Protein AF-A0A7X4F3U4-F1 (afdb_monomer_lite)

Secondary structure (DSSP, 8-state):
-------------S--S---EEGGGSS--PPPPTT-----HHHHHHHHHHHHTT--TT-HHHHHHHHHH--HHHHHHHHHHHHTT----EE--BTTTB-GGGHHHHHHHHHHHHHHHH-S-TT-BTTB-HHHHHHHHHTTTHHHHHHHT-TTTSSS--TTS---EEE--GGGTTTS-SEEEETTEEEEEEE--TTSSSS-SSPPEEEE-GGGSGGGHHHH--EEE-HHHHHTTHHHHTT--SPEEE---SSSS-SGGGSTT------EEE-TTT--EEETTEE---PPPSS-SSSTTT---

Structure (mmCIF, N/CA/C/O backbone):
data_AF-A0A7X4F3U4-F1
#
_entry.id   AF-A0A7X4F3U4-F1
#
loop_
_atom_site.group_PDB
_atom_site.id
_atom_site.type_symbol
_atom_site.label_atom_id
_atom_site.label_alt_id
_atom_site.label_comp_id
_atom_site.label_asym_id
_atom_site.label_entity_id
_atom_site.label_seq_id
_atom_site.pdbx_PDB_ins_code
_atom_site.Cartn_x
_atom_site.Cartn_y
_atom_site.Cartn_z
_atom_site.occupancy
_atom_site.B_iso_or_equiv
_atom_site.auth_seq_id
_atom_site.auth_comp_id
_atom_site.auth_asym_id
_atom_site.auth_atom_id
_atom_site.pdbx_PDB_model_num
ATOM 1 N N . VAL A 1 1 ? -49.815 27.827 -3.618 1.00 37.66 1 VAL A N 1
ATOM 2 C CA . VAL A 1 1 ? -49.219 27.196 -4.814 1.00 37.66 1 VAL A CA 1
ATOM 3 C C . VAL A 1 1 ? -47.963 26.522 -4.326 1.00 37.66 1 VAL A C 1
ATOM 5 O O . VAL A 1 1 ? -46.923 27.160 -4.221 1.00 37.66 1 VAL A O 1
ATOM 8 N N . ASP A 1 2 ? -48.144 25.291 -3.866 1.00 22.19 2 ASP A N 1
ATOM 9 C CA . ASP A 1 2 ? -47.083 24.418 -3.391 1.00 22.19 2 ASP A CA 1
ATOM 10 C C . ASP A 1 2 ? -46.144 24.086 -4.550 1.00 22.19 2 ASP A C 1
ATOM 12 O O . ASP A 1 2 ? -46.591 23.698 -5.629 1.00 22.19 2 ASP A O 1
ATOM 16 N N . LEU A 1 3 ? -44.845 24.246 -4.326 1.00 24.72 3 LEU A N 1
ATOM 17 C CA . LEU A 1 3 ? -43.807 23.678 -5.174 1.00 24.72 3 LEU A CA 1
ATOM 18 C C . LEU A 1 3 ? -42.960 22.774 -4.285 1.00 24.72 3 LEU A C 1
ATOM 20 O O . LEU A 1 3 ? -41.969 23.193 -3.690 1.00 24.72 3 LEU A O 1
ATOM 24 N N . GLU A 1 4 ? -43.408 21.523 -4.180 1.00 22.02 4 GLU A N 1
ATOM 25 C CA . GLU A 1 4 ? -42.579 20.398 -3.767 1.00 22.02 4 GLU A CA 1
ATOM 26 C C . GLU A 1 4 ? -41.361 20.322 -4.697 1.00 22.02 4 GLU A C 1
ATOM 28 O O . GLU A 1 4 ? -41.486 20.053 -5.894 1.00 22.02 4 GLU A O 1
ATOM 33 N N . MET A 1 5 ? -40.164 20.555 -4.155 1.00 23.47 5 MET A N 1
ATOM 34 C CA . MET A 1 5 ? -38.931 20.180 -4.839 1.00 23.47 5 MET A CA 1
ATOM 35 C C . MET A 1 5 ? -38.658 18.691 -4.588 1.00 23.47 5 MET A C 1
ATOM 37 O O . MET A 1 5 ? -38.639 18.255 -3.434 1.00 23.47 5 MET A O 1
ATOM 41 N N . PRO A 1 6 ? -38.456 17.886 -5.644 1.00 23.69 6 PRO A N 1
ATOM 42 C CA . PRO A 1 6 ? -38.341 16.444 -5.523 1.00 23.69 6 PRO A CA 1
ATOM 43 C C . PRO A 1 6 ? -37.067 16.067 -4.768 1.00 23.69 6 PRO A C 1
ATOM 45 O O . PRO A 1 6 ? -35.951 16.405 -5.164 1.00 23.69 6 PRO A O 1
ATOM 48 N N . VAL A 1 7 ? -37.247 15.305 -3.690 1.00 24.72 7 VAL A N 1
ATOM 49 C CA . VAL A 1 7 ? -36.176 14.593 -2.995 1.00 24.72 7 VAL A CA 1
ATOM 50 C C . VAL A 1 7 ? -35.536 13.630 -3.994 1.00 24.72 7 VAL A C 1
ATOM 52 O O . VAL A 1 7 ? -36.070 12.555 -4.278 1.00 24.72 7 VAL A O 1
ATOM 55 N N . CYS A 1 8 ? -34.379 14.009 -4.533 1.00 21.92 8 CYS A N 1
ATOM 56 C CA . CYS A 1 8 ? -33.505 13.109 -5.270 1.00 21.92 8 CYS A CA 1
ATOM 57 C C . CYS A 1 8 ? -33.037 11.991 -4.328 1.00 21.92 8 CYS A C 1
ATOM 59 O O . CYS A 1 8 ? -31.990 12.074 -3.690 1.00 21.92 8 CYS A O 1
ATOM 61 N N . ARG A 1 9 ? -33.811 10.902 -4.255 1.00 24.16 9 ARG A N 1
ATOM 62 C CA . ARG A 1 9 ? -33.328 9.593 -3.806 1.00 24.16 9 ARG A CA 1
ATOM 63 C C . ARG A 1 9 ? -32.317 9.093 -4.835 1.00 24.16 9 ARG A C 1
ATOM 65 O O . ARG A 1 9 ? -32.647 8.289 -5.706 1.00 24.16 9 ARG A O 1
ATOM 72 N N . ALA A 1 10 ? -31.080 9.568 -4.739 1.00 22.98 10 ALA A N 1
ATOM 73 C CA . ALA A 1 10 ? -29.964 8.958 -5.435 1.00 22.98 10 ALA A CA 1
ATOM 74 C C . ALA A 1 10 ? -29.770 7.550 -4.853 1.00 22.98 10 ALA A C 1
ATOM 76 O O . ALA A 1 10 ? -29.163 7.356 -3.803 1.00 22.98 10 ALA A O 1
ATOM 77 N N . ARG A 1 11 ? -30.321 6.538 -5.531 1.00 21.66 11 ARG A N 1
ATOM 78 C CA . ARG A 1 11 ? -29.824 5.168 -5.405 1.00 21.66 11 ARG A CA 1
ATOM 79 C C . ARG A 1 11 ? -28.383 5.194 -5.905 1.00 21.66 11 ARG A C 1
ATOM 81 O O . ARG A 1 11 ? -28.157 5.112 -7.108 1.00 21.66 11 ARG A O 1
ATOM 88 N N . VAL A 1 12 ? -27.429 5.312 -4.985 1.00 26.73 12 VAL A N 1
ATOM 89 C CA . VAL A 1 12 ? -26.002 5.095 -5.244 1.00 26.73 12 VAL A CA 1
ATOM 90 C C . VAL A 1 12 ? -25.832 3.618 -5.598 1.00 26.73 12 VAL A C 1
ATOM 92 O O . VAL A 1 12 ? -25.613 2.756 -4.755 1.00 26.73 12 VAL A O 1
ATOM 95 N N . ARG A 1 13 ? -26.049 3.289 -6.869 1.00 26.83 13 ARG A N 1
ATOM 96 C CA . ARG A 1 13 ? -25.645 2.021 -7.463 1.00 26.83 13 ARG A CA 1
ATOM 97 C C . ARG A 1 13 ? -24.541 2.358 -8.445 1.00 26.83 13 ARG A C 1
ATOM 99 O O . ARG A 1 13 ? -24.787 3.083 -9.399 1.00 26.83 13 ARG A O 1
ATOM 106 N N . THR A 1 14 ? -23.377 1.761 -8.204 1.00 29.31 14 THR A N 1
ATOM 107 C CA . THR A 1 14 ? -22.142 1.754 -9.007 1.00 29.31 14 THR A CA 1
ATOM 108 C C . THR A 1 14 ? -21.145 2.894 -8.749 1.00 29.31 14 THR A C 1
ATOM 110 O O . THR A 1 14 ? -21.464 4.056 -8.945 1.00 29.31 14 THR A O 1
ATOM 113 N N . LEU A 1 15 ? -19.913 2.486 -8.378 1.00 26.44 15 LEU A N 1
ATOM 114 C CA . LEU A 1 15 ? -18.643 3.245 -8.287 1.00 26.44 15 LEU A CA 1
ATOM 115 C C . LEU A 1 15 ? -18.158 3.743 -6.903 1.00 26.44 15 LEU A C 1
ATOM 117 O O . LEU A 1 15 ? -17.486 4.762 -6.825 1.00 26.44 15 LEU A O 1
ATOM 121 N N . GLN A 1 16 ? -18.354 2.974 -5.828 1.00 27.59 16 GLN A N 1
ATOM 122 C CA . GLN A 1 16 ? -17.547 3.087 -4.594 1.00 27.59 16 GLN A CA 1
ATOM 123 C C . GLN A 1 16 ? -17.000 1.702 -4.229 1.00 27.59 16 GLN A C 1
ATOM 125 O O . GLN A 1 16 ? -17.595 0.976 -3.440 1.00 27.59 16 GLN A O 1
ATOM 130 N N . TRP A 1 17 ? -15.923 1.264 -4.882 1.00 39.44 17 TRP A N 1
ATOM 131 C CA . TRP A 1 17 ? -15.361 -0.079 -4.637 1.00 39.44 17 TRP A CA 1
ATOM 132 C C . TRP A 1 17 ? -13.909 -0.060 -4.164 1.00 39.44 17 TRP A C 1
ATOM 134 O O . TRP A 1 17 ? -13.431 -1.059 -3.632 1.00 39.44 17 TRP A O 1
ATOM 144 N N . VAL A 1 18 ? -13.231 1.075 -4.324 1.00 32.38 18 VAL A N 1
ATOM 145 C CA . VAL A 1 18 ? -11.853 1.296 -3.893 1.00 32.38 18 VAL A CA 1
ATOM 146 C C . VAL A 1 18 ? -11.849 2.608 -3.126 1.00 32.38 18 VAL A C 1
ATOM 148 O O . VAL A 1 18 ? -11.717 3.677 -3.716 1.00 32.38 18 VAL A O 1
ATOM 151 N N . GLU A 1 19 ? -12.081 2.540 -1.819 1.00 37.06 19 GLU A N 1
ATOM 152 C CA . GLU A 1 19 ? -11.747 3.672 -0.962 1.00 37.06 19 GLU A CA 1
ATOM 153 C C . GLU A 1 19 ? -10.240 3.634 -0.730 1.00 37.06 19 GLU A C 1
ATOM 155 O O . GLU A 1 19 ? -9.690 2.691 -0.154 1.00 37.06 19 GLU A O 1
ATOM 160 N N . TRP A 1 20 ? -9.569 4.637 -1.291 1.00 40.72 20 TRP A N 1
ATOM 161 C CA . TRP A 1 20 ? -8.162 4.908 -1.061 1.00 40.72 20 TRP A CA 1
ATOM 162 C C . TRP A 1 20 ? -8.032 5.534 0.314 1.00 40.72 20 TRP A C 1
ATOM 164 O O . TRP A 1 20 ? -8.138 6.748 0.469 1.00 40.72 20 TRP A O 1
ATOM 174 N N . VAL A 1 21 ? -7.834 4.694 1.320 1.00 48.84 21 VAL A N 1
ATOM 175 C CA . VAL A 1 21 ? -7.540 5.195 2.654 1.00 48.84 21 VAL A CA 1
ATOM 176 C C . VAL A 1 21 ? -6.072 5.564 2.732 1.00 48.84 21 VAL A C 1
ATOM 178 O O . VAL A 1 21 ? -5.177 4.729 2.552 1.00 48.84 21 VAL A O 1
ATOM 181 N N . VAL A 1 22 ? -5.839 6.842 3.008 1.00 49.56 22 VAL A N 1
ATOM 182 C CA . VAL A 1 22 ? -4.519 7.379 3.295 1.00 49.56 22 VAL A CA 1
ATOM 183 C C . VAL A 1 22 ? -4.112 6.897 4.678 1.00 49.56 22 VAL A C 1
ATOM 185 O O . VAL A 1 22 ? -4.648 7.341 5.692 1.00 49.56 22 VAL A O 1
ATOM 188 N N . ALA A 1 23 ? -3.104 6.027 4.738 1.00 42.50 23 ALA A N 1
ATOM 189 C CA . ALA A 1 23 ? -2.611 5.456 5.993 1.00 42.50 23 ALA A CA 1
ATOM 190 C C . ALA A 1 23 ? -2.234 6.533 7.041 1.00 42.50 23 ALA A C 1
ATOM 192 O O . ALA A 1 23 ? -2.163 6.275 8.246 1.00 42.50 23 ALA A O 1
ATOM 193 N N . ALA A 1 24 ? -1.937 7.756 6.583 1.00 38.09 24 ALA A N 1
ATOM 194 C CA . ALA A 1 24 ? -1.531 8.883 7.412 1.00 38.09 24 ALA A CA 1
ATOM 195 C C . ALA A 1 24 ? -2.561 9.272 8.488 1.00 38.09 24 ALA A C 1
ATOM 197 O O . ALA A 1 24 ? -2.159 9.860 9.494 1.00 38.09 24 ALA A O 1
ATOM 198 N N . MET A 1 25 ? -3.844 8.947 8.301 1.00 45.28 25 MET A N 1
ATOM 199 C CA . MET A 1 25 ? -4.936 9.524 9.093 1.00 45.28 25 MET A CA 1
ATOM 200 C C . MET A 1 25 ? -5.307 8.736 10.358 1.00 45.28 25 MET A C 1
ATOM 202 O O . MET A 1 25 ? -5.835 9.324 11.301 1.00 45.28 25 MET A O 1
ATOM 206 N N . THR A 1 26 ? -4.987 7.443 10.431 1.00 43.78 26 THR A N 1
ATOM 207 C CA . THR A 1 26 ? -5.613 6.530 11.406 1.00 43.78 26 THR A CA 1
ATOM 208 C C . THR A 1 26 ? -4.862 6.343 12.726 1.00 43.78 26 THR A C 1
ATOM 210 O O . THR A 1 26 ? -5.411 5.856 13.711 1.00 43.78 26 THR A O 1
ATOM 213 N N . CYS A 1 27 ? -3.596 6.751 12.802 1.00 40.50 27 CYS A N 1
ATOM 214 C CA . CYS A 1 27 ? -2.727 6.366 13.913 1.00 40.50 27 CYS A CA 1
ATOM 215 C C . CYS A 1 27 ? -2.019 7.593 14.509 1.00 40.50 27 CYS A C 1
ATOM 217 O O . CYS A 1 27 ? -0.947 7.917 14.004 1.00 40.50 27 CYS A O 1
ATOM 219 N N . TRP A 1 28 ? -2.605 8.291 15.510 1.00 38.66 28 TRP A N 1
ATOM 220 C CA . TRP A 1 28 ? -1.916 8.945 16.664 1.00 38.66 28 TRP A CA 1
ATOM 221 C C . TRP A 1 28 ? -2.687 10.118 17.340 1.00 38.66 28 TRP A C 1
ATOM 223 O O . TRP A 1 28 ? -3.263 10.953 16.651 1.00 38.66 28 TRP A O 1
ATOM 233 N N . ALA A 1 29 ? -2.584 10.156 18.681 1.00 40.25 29 ALA A N 1
ATOM 234 C CA . ALA A 1 29 ? -2.741 11.210 19.710 1.00 40.25 29 ALA A CA 1
ATOM 235 C C . ALA A 1 29 ? -4.078 11.975 19.949 1.00 40.25 29 ALA A C 1
ATOM 237 O O . ALA A 1 29 ? -4.687 12.489 19.008 1.00 40.25 29 ALA A O 1
ATOM 238 N N . PRO A 1 30 ? -4.485 12.135 21.235 1.00 34.44 30 PRO A N 1
ATOM 239 C CA . PRO A 1 30 ? -5.601 12.988 21.658 1.00 34.44 30 PRO A CA 1
ATOM 240 C C . PRO A 1 30 ? -5.273 14.485 21.510 1.00 34.44 30 PRO A C 1
ATOM 242 O O . PRO A 1 30 ? -4.107 14.880 21.478 1.00 34.44 30 PRO A O 1
ATOM 245 N N . GLU A 1 31 ? -6.306 15.329 21.440 1.00 33.91 31 GLU A N 1
ATOM 246 C CA . GLU A 1 31 ? -6.127 16.772 21.642 1.00 33.91 31 GLU A CA 1
ATOM 247 C C . GLU A 1 31 ? -5.632 17.052 23.068 1.00 33.91 31 GLU A C 1
ATOM 249 O O . GLU A 1 31 ? -6.056 16.364 24.004 1.00 33.91 31 GLU A O 1
ATOM 254 N N . PRO A 1 32 ? -4.759 18.056 23.268 1.00 29.47 32 PRO A N 1
ATOM 255 C CA . PRO A 1 32 ? -4.543 18.578 24.608 1.00 29.47 32 PRO A CA 1
ATOM 256 C C . PRO A 1 32 ? -5.882 19.094 25.173 1.00 29.47 32 PRO A C 1
ATOM 258 O O . PRO A 1 32 ? -6.749 19.516 24.403 1.00 29.47 32 PRO A O 1
ATOM 261 N N . PRO A 1 33 ? -6.077 19.075 26.503 1.00 27.03 33 PRO A N 1
ATOM 262 C CA . PRO A 1 33 ? -7.252 19.683 27.117 1.00 27.03 33 PRO A CA 1
ATOM 263 C C . PRO A 1 33 ? -7.416 21.133 26.639 1.00 27.03 33 PRO A C 1
ATOM 265 O O . PRO A 1 33 ? -6.428 21.840 26.412 1.00 27.03 33 PRO A O 1
ATOM 268 N N . ALA A 1 34 ? -8.672 21.555 26.466 1.00 27.92 34 ALA A N 1
ATOM 269 C CA . ALA A 1 34 ? -9.027 22.884 25.980 1.00 27.92 34 ALA A CA 1
ATOM 270 C C . ALA A 1 34 ? -8.242 23.970 26.740 1.00 27.92 34 ALA A C 1
ATOM 272 O O . ALA A 1 34 ? -8.372 24.096 27.956 1.00 27.92 34 ALA A O 1
ATOM 273 N N . GLY A 1 35 ? -7.403 24.725 26.022 1.00 29.80 35 GLY A N 1
ATOM 274 C CA . GLY A 1 35 ? -6.581 25.804 26.590 1.00 29.80 35 GLY A CA 1
ATOM 275 C C . GLY A 1 35 ? -5.065 25.674 26.397 1.00 29.80 35 GLY A C 1
ATOM 276 O O . GLY A 1 35 ? -4.337 26.613 26.714 1.00 29.80 35 GLY A O 1
ATOM 277 N N . HIS A 1 36 ? -4.563 24.573 25.832 1.00 28.44 36 HIS A N 1
ATOM 278 C CA . HIS A 1 36 ? -3.156 24.461 25.437 1.00 28.44 36 HIS A CA 1
ATOM 279 C C . HIS A 1 36 ? -3.011 24.271 23.927 1.00 28.44 36 HIS A C 1
ATOM 281 O O . HIS A 1 36 ? -3.521 23.309 23.363 1.00 28.44 36 HIS A O 1
ATOM 287 N N . HIS A 1 37 ? -2.274 25.172 23.270 1.00 33.53 37 HIS A N 1
ATOM 288 C CA . HIS A 1 37 ? -1.816 25.028 21.884 1.00 33.53 37 HIS A CA 1
ATOM 289 C C . HIS A 1 37 ? -0.740 23.931 21.786 1.00 33.53 37 HIS A C 1
ATOM 291 O O . HIS A 1 37 ? 0.429 24.192 21.516 1.00 33.53 37 HIS A O 1
ATOM 297 N N . GLY A 1 38 ? -1.124 22.692 22.086 1.00 30.45 38 GLY A N 1
ATOM 298 C CA . GLY A 1 38 ? -0.338 21.495 21.821 1.00 30.45 38 GLY A CA 1
ATOM 299 C C . GLY A 1 38 ? -0.731 20.899 20.469 1.00 30.45 38 GLY A C 1
ATOM 300 O O . GLY A 1 38 ? -1.909 20.858 20.114 1.00 30.45 38 GLY A O 1
ATOM 301 N N . TRP A 1 39 ? 0.260 20.436 19.713 1.00 33.03 39 TRP A N 1
ATOM 302 C CA . TRP A 1 39 ? 0.112 19.858 18.375 1.00 33.03 39 TRP A CA 1
ATOM 303 C C . TRP A 1 39 ? -0.618 18.501 18.406 1.00 33.03 39 TRP A C 1
ATOM 305 O O . TRP A 1 39 ? 0.005 17.444 18.363 1.00 33.03 39 TRP A O 1
ATOM 315 N N . GLY A 1 40 ? -1.949 18.520 18.500 1.00 41.19 40 GLY A N 1
ATOM 316 C CA . GLY A 1 40 ? -2.809 17.355 18.260 1.00 41.19 40 GLY A CA 1
ATOM 317 C C . GLY A 1 40 ? -3.118 17.175 16.768 1.00 41.19 40 GLY A C 1
ATOM 318 O O . GLY A 1 40 ? -3.033 18.124 15.985 1.00 41.19 40 GLY A O 1
ATOM 319 N N . GLN A 1 41 ? -3.527 15.975 16.339 1.00 41.75 41 GLN A N 1
ATOM 320 C CA . GLN A 1 41 ? -3.813 15.737 14.917 1.00 41.75 41 GLN A CA 1
ATOM 321 C C . GLN A 1 41 ? -4.958 16.585 14.339 1.00 41.75 41 GLN A C 1
ATOM 323 O O . GLN A 1 41 ? -4.979 16.805 13.133 1.00 41.75 41 GLN A O 1
ATOM 328 N N . GLY A 1 42 ? -5.902 17.066 15.156 1.00 48.09 42 GLY A N 1
ATOM 329 C CA . GLY A 1 42 ? -6.934 18.008 14.698 1.00 48.09 42 GLY A CA 1
ATOM 330 C C . GLY A 1 42 ? -6.322 19.251 14.047 1.00 48.09 42 GLY A C 1
ATOM 331 O O . GLY A 1 42 ? -6.723 19.626 12.950 1.00 48.09 42 GLY A O 1
ATOM 332 N N . VAL A 1 43 ? -5.263 19.785 14.661 1.00 48.84 43 VAL A N 1
ATOM 333 C CA . VAL A 1 43 ? -4.524 20.962 14.186 1.00 48.84 43 VAL A CA 1
ATOM 334 C C . VAL A 1 43 ? -3.686 20.631 12.949 1.00 48.84 43 VAL A C 1
ATOM 336 O O . VAL A 1 43 ? -3.761 21.339 11.950 1.00 48.84 43 VAL A O 1
ATOM 339 N N . VAL A 1 44 ? -2.949 19.510 12.960 1.00 54.75 44 VAL A N 1
ATOM 340 C CA . VAL A 1 44 ? -2.129 19.095 11.801 1.00 54.75 44 VAL A CA 1
ATOM 341 C C . VAL A 1 44 ? -2.997 18.838 10.566 1.00 54.75 44 VAL A C 1
ATOM 343 O O . VAL A 1 44 ? -2.603 19.177 9.454 1.00 54.75 44 VAL A O 1
ATOM 346 N N . ARG A 1 45 ? -4.183 18.244 10.744 1.00 60.97 45 ARG A N 1
ATOM 347 C CA . ARG A 1 45 ? -5.084 17.916 9.633 1.00 60.97 45 ARG A CA 1
ATOM 348 C C . ARG A 1 45 ? -5.763 19.147 9.049 1.00 60.97 45 ARG A C 1
ATOM 350 O O . ARG A 1 45 ? -5.905 19.189 7.831 1.00 60.97 45 ARG A O 1
ATOM 357 N N . LEU A 1 46 ? -6.159 20.111 9.883 1.00 71.31 46 LEU A N 1
ATOM 358 C CA . LEU A 1 46 ? -6.778 21.353 9.418 1.00 71.31 46 LEU A CA 1
ATOM 359 C C . LEU A 1 46 ? -5.803 22.091 8.497 1.00 71.31 46 LEU A C 1
ATOM 361 O O . LEU A 1 46 ? -6.092 22.312 7.327 1.00 71.31 46 LEU A O 1
ATOM 365 N N . ASP A 1 47 ? -4.590 22.319 8.985 1.00 77.19 47 ASP A N 1
ATOM 366 C CA . ASP A 1 47 ? -3.552 23.035 8.250 1.00 77.19 47 ASP A CA 1
ATOM 367 C C . ASP A 1 47 ? -3.133 22.301 6.968 1.00 77.19 47 ASP A C 1
ATOM 369 O O . ASP A 1 47 ? -2.992 22.912 5.909 1.00 77.19 47 ASP A O 1
ATOM 373 N N . MET A 1 48 ? -2.983 20.975 7.040 1.00 79.81 48 MET A N 1
ATOM 374 C CA . MET A 1 48 ? -2.637 20.143 5.886 1.00 79.81 48 MET A CA 1
ATOM 375 C C . MET A 1 48 ? -3.714 20.182 4.794 1.00 79.81 48 MET A C 1
ATOM 377 O O . MET A 1 48 ? -3.376 20.267 3.614 1.00 79.81 48 MET A O 1
ATOM 381 N N . LEU A 1 49 ? -4.996 20.119 5.169 1.00 81.56 49 LEU A N 1
ATOM 382 C CA . LEU A 1 49 ? -6.108 20.173 4.220 1.00 81.56 49 LEU A CA 1
ATOM 383 C C . LEU A 1 49 ? -6.181 21.550 3.559 1.00 81.56 49 LEU A C 1
ATOM 385 O O . LEU A 1 49 ? -6.315 21.626 2.339 1.00 81.56 49 LEU A O 1
ATOM 389 N N . MET A 1 50 ? -6.008 22.621 4.338 1.00 86.06 50 MET A N 1
ATOM 390 C CA . MET A 1 50 ? -6.006 23.981 3.805 1.00 86.06 50 MET A CA 1
ATOM 391 C C . MET A 1 50 ? -4.889 24.197 2.786 1.00 86.06 50 MET A C 1
ATOM 393 O O . MET A 1 50 ? -5.155 24.682 1.691 1.00 86.06 50 MET A O 1
ATOM 397 N N . VAL A 1 51 ? -3.662 23.754 3.080 1.00 87.31 51 VAL A N 1
ATOM 398 C CA . VAL A 1 51 ? -2.548 23.841 2.122 1.00 87.31 51 VAL A CA 1
ATOM 399 C C . VAL A 1 51 ? -2.826 23.015 0.866 1.00 87.31 51 VAL A C 1
ATOM 401 O O . VAL A 1 51 ? -2.677 23.521 -0.243 1.00 87.31 51 VAL A O 1
ATOM 404 N N . CYS A 1 52 ? -3.257 21.758 1.018 1.00 86.00 52 CYS A N 1
ATOM 405 C CA . CYS A 1 52 ? -3.483 20.868 -0.123 1.00 86.00 52 CYS A CA 1
ATOM 406 C C . CYS A 1 52 ? -4.564 21.392 -1.080 1.00 86.00 52 CYS A C 1
ATOM 408 O O . CYS A 1 52 ? -4.493 21.167 -2.289 1.00 86.00 52 CYS A O 1
ATOM 410 N N . HIS A 1 53 ? -5.566 22.085 -0.543 1.00 90.94 53 HIS A N 1
ATOM 411 C CA . HIS A 1 53 ? -6.686 22.617 -1.311 1.00 90.94 53 HIS A CA 1
ATOM 412 C C . HIS A 1 53 ? -6.565 24.112 -1.625 1.00 90.94 53 HIS A C 1
ATOM 414 O O . HIS A 1 53 ? -7.496 24.664 -2.202 1.00 90.94 53 HIS A O 1
ATOM 420 N N . HIS A 1 54 ? -5.419 24.735 -1.324 1.00 92.31 54 HIS A N 1
ATOM 421 C CA . HIS A 1 54 ? -5.180 26.168 -1.529 1.00 92.31 54 HIS A CA 1
ATOM 422 C C . HIS A 1 54 ? -6.261 27.052 -0.877 1.00 92.31 54 HIS A C 1
ATOM 424 O O . HIS A 1 54 ? -6.731 28.010 -1.483 1.00 92.31 54 HIS A O 1
ATOM 430 N N . LEU A 1 55 ? -6.665 26.700 0.345 1.00 92.81 55 LEU A N 1
ATOM 431 C CA . LEU A 1 55 ? -7.698 27.394 1.116 1.00 92.81 55 LEU A CA 1
ATOM 432 C C . LEU A 1 55 ? -7.102 28.494 1.997 1.00 92.81 55 LEU A C 1
ATOM 434 O O . LEU A 1 55 ? -5.968 28.372 2.473 1.00 92.81 55 LEU A O 1
ATOM 438 N N . ASP A 1 56 ? -7.891 29.529 2.273 1.00 90.06 56 ASP A N 1
ATOM 439 C CA . ASP A 1 56 ? -7.484 30.674 3.086 1.00 90.06 56 ASP A CA 1
ATOM 440 C C . ASP A 1 56 ? -8.129 30.638 4.482 1.00 90.06 56 ASP A C 1
ATOM 442 O O . ASP A 1 56 ? -9.339 30.492 4.639 1.00 90.06 56 ASP A O 1
ATOM 446 N N . ARG A 1 57 ? -7.318 30.828 5.532 1.00 91.81 57 ARG A N 1
ATOM 447 C CA . ARG A 1 57 ? -7.803 30.962 6.921 1.00 91.81 57 ARG A CA 1
ATOM 448 C C . ARG A 1 57 ? -8.623 32.225 7.146 1.00 91.81 57 ARG A C 1
ATOM 450 O O . ARG A 1 57 ? -9.375 32.281 8.115 1.00 91.81 57 ARG A O 1
ATOM 457 N N . GLY A 1 58 ? -8.458 33.232 6.293 1.00 92.75 58 GLY A N 1
ATOM 458 C CA . GLY A 1 58 ? -9.248 34.455 6.311 1.00 92.75 58 GLY A CA 1
ATOM 459 C C . GLY A 1 58 ? -10.683 34.272 5.812 1.00 92.75 58 GLY A C 1
ATOM 460 O O . GLY A 1 58 ? -11.498 35.161 6.048 1.00 92.75 58 GLY A O 1
ATOM 461 N N . ILE A 1 59 ? -11.004 33.149 5.155 1.00 94.56 59 ILE A N 1
ATOM 462 C CA . ILE A 1 59 ? -12.329 32.871 4.587 1.00 94.56 59 ILE A CA 1
ATOM 463 C C . ILE A 1 59 ? -13.071 31.874 5.503 1.00 94.56 59 ILE A C 1
ATOM 465 O O . ILE A 1 59 ? -12.674 30.711 5.593 1.00 94.56 59 ILE A O 1
ATOM 469 N N . PRO A 1 60 ? -14.153 32.280 6.199 1.00 94.25 60 PRO A N 1
ATOM 470 C CA . PRO A 1 60 ? -14.888 31.399 7.112 1.00 94.25 60 PRO A CA 1
ATOM 471 C C . PRO A 1 60 ? -15.431 30.126 6.451 1.00 94.25 60 PRO A C 1
ATOM 473 O O . PRO A 1 60 ? -15.457 29.065 7.072 1.00 94.25 60 PRO A O 1
ATOM 476 N N . GLU A 1 61 ? -15.843 30.208 5.187 1.00 95.38 61 GLU A N 1
ATOM 477 C CA . GLU A 1 61 ? -16.368 29.083 4.415 1.00 95.38 61 GLU A CA 1
ATOM 478 C C . GLU A 1 61 ? -15.294 28.027 4.114 1.00 95.38 61 GLU A C 1
ATOM 480 O O . GLU A 1 61 ? -15.590 26.832 4.136 1.00 95.38 61 GLU A O 1
ATOM 485 N N . ASP A 1 62 ? -14.044 28.444 3.908 1.00 92.50 62 ASP A N 1
ATOM 486 C CA . ASP A 1 62 ? -12.897 27.553 3.701 1.00 92.50 62 ASP A CA 1
ATOM 487 C C . ASP A 1 62 ? -12.542 26.793 4.987 1.00 92.50 62 ASP A C 1
ATOM 489 O O . ASP A 1 62 ? -12.236 25.592 4.965 1.00 92.50 62 ASP A O 1
ATOM 493 N N . VAL A 1 63 ? -12.639 27.477 6.131 1.00 89.31 63 VAL A N 1
ATOM 494 C CA . VAL A 1 63 ? -12.486 26.861 7.454 1.00 89.31 63 VAL A CA 1
ATOM 495 C C . VAL A 1 63 ? -13.620 25.865 7.703 1.00 89.31 63 VAL A C 1
ATOM 497 O O . VAL A 1 63 ? -13.349 24.709 8.028 1.00 89.31 63 VAL A O 1
ATOM 500 N N . ALA A 1 64 ? -14.873 26.256 7.454 1.00 89.19 64 ALA A N 1
ATOM 501 C CA . ALA A 1 64 ? -16.033 25.380 7.609 1.00 89.19 64 ALA A CA 1
ATOM 502 C C . ALA A 1 64 ? -15.961 24.147 6.687 1.00 89.19 64 ALA A C 1
ATOM 504 O O . ALA A 1 64 ? -16.245 23.025 7.114 1.00 89.19 64 ALA A O 1
ATOM 505 N N . PHE A 1 65 ? -15.522 24.318 5.434 1.00 89.31 65 PHE A N 1
ATOM 506 C CA . PHE A 1 65 ? -15.262 23.205 4.519 1.00 89.31 65 PHE A CA 1
ATOM 507 C C . PHE A 1 65 ? -14.202 22.254 5.085 1.00 89.31 65 PHE A C 1
ATOM 509 O O . PHE A 1 65 ? -14.391 21.034 5.070 1.00 89.31 65 PHE A O 1
ATOM 516 N N . THR A 1 66 ? -13.113 22.795 5.629 1.00 84.94 66 THR A N 1
ATOM 517 C CA . THR A 1 66 ? -12.032 22.003 6.223 1.00 84.94 66 THR A CA 1
ATOM 518 C C . THR A 1 66 ? -12.506 21.210 7.442 1.00 84.94 66 THR A C 1
ATOM 520 O O . THR A 1 66 ? -12.285 19.998 7.515 1.00 84.94 66 THR A O 1
ATOM 523 N N . GLU A 1 67 ? -13.213 21.860 8.366 1.00 83.62 67 GLU A N 1
ATOM 524 C CA . GLU A 1 67 ? -13.782 21.228 9.561 1.00 83.62 67 GLU A CA 1
ATOM 525 C C . GLU A 1 67 ? -14.783 20.129 9.198 1.00 83.62 67 GLU A C 1
ATOM 527 O O . GLU A 1 67 ? -14.756 19.046 9.787 1.00 83.62 67 GLU A O 1
ATOM 532 N N . SER A 1 68 ? -15.595 20.344 8.156 1.00 87.06 68 SER A N 1
ATOM 533 C CA . SER A 1 68 ? -16.565 19.346 7.693 1.00 87.06 68 SER A CA 1
ATOM 534 C C . SER A 1 68 ? -15.915 18.026 7.264 1.00 87.06 68 SER A C 1
ATOM 536 O O . SER A 1 68 ? -16.560 16.977 7.321 1.00 87.06 68 SER A O 1
ATOM 538 N N . ARG A 1 69 ? -14.639 18.046 6.848 1.00 85.06 69 ARG A N 1
ATOM 539 C CA . ARG A 1 69 ? -13.905 16.872 6.349 1.00 85.06 69 ARG A CA 1
ATOM 540 C C . ARG A 1 69 ? -13.124 16.125 7.428 1.00 85.06 69 ARG A C 1
ATOM 542 O O . ARG A 1 69 ? -12.810 14.954 7.220 1.00 85.06 69 ARG A O 1
ATOM 549 N N . ILE A 1 70 ? -12.830 16.747 8.569 1.00 82.00 70 ILE A N 1
ATOM 550 C CA . ILE A 1 70 ? -12.007 16.153 9.634 1.00 82.00 70 ILE A CA 1
ATOM 551 C C . ILE A 1 70 ? -12.914 15.677 10.769 1.00 82.00 70 ILE A C 1
ATOM 553 O O . ILE A 1 70 ? -13.171 16.384 11.739 1.00 82.00 70 ILE A O 1
ATOM 557 N N . ARG A 1 71 ? -13.394 14.436 10.660 1.00 83.06 71 ARG A N 1
ATOM 558 C CA . ARG A 1 71 ? -14.382 13.872 11.589 1.00 83.06 71 ARG A CA 1
ATOM 559 C C . ARG A 1 71 ? -13.768 12.750 12.417 1.00 83.06 71 ARG A C 1
ATOM 561 O O . ARG A 1 71 ? -13.357 11.723 11.881 1.00 83.06 71 ARG A O 1
ATOM 568 N N . ARG A 1 72 ? -13.730 12.925 13.743 1.00 80.38 72 ARG A N 1
ATOM 569 C CA . ARG A 1 72 ? -13.165 11.918 14.663 1.00 80.38 72 ARG A CA 1
ATOM 570 C C . ARG A 1 72 ? -13.889 10.576 14.563 1.00 80.38 72 ARG A C 1
ATOM 572 O O . ARG A 1 72 ? -13.219 9.551 14.500 1.00 80.38 72 ARG A O 1
ATOM 579 N N . GLY A 1 73 ? -15.223 10.601 14.494 1.00 81.19 73 GLY A N 1
ATOM 580 C CA . GLY A 1 73 ? -16.049 9.394 14.390 1.00 81.19 73 GLY A CA 1
ATOM 581 C C . GLY A 1 73 ? -15.684 8.542 13.175 1.00 81.19 73 GLY A C 1
ATOM 582 O O . GLY A 1 73 ? -15.417 7.352 13.315 1.00 81.19 73 GLY A O 1
ATOM 583 N N . THR A 1 74 ? -15.549 9.156 11.994 1.00 85.75 74 THR A N 1
ATOM 584 C CA . THR A 1 74 ? -15.202 8.411 10.774 1.00 85.75 74 THR A CA 1
ATOM 585 C C . THR A 1 74 ? -13.754 7.920 10.764 1.00 85.75 74 THR A C 1
ATOM 587 O O . THR A 1 74 ? -13.505 6.828 10.268 1.00 85.75 74 THR A O 1
ATOM 590 N N . ILE A 1 75 ? -12.810 8.672 11.348 1.00 84.75 75 ILE A N 1
ATOM 591 C CA . ILE A 1 75 ? -11.404 8.236 11.480 1.00 84.75 75 ILE A CA 1
ATOM 592 C C . ILE A 1 75 ? -11.296 7.016 12.413 1.00 84.75 75 ILE A C 1
ATOM 594 O O . ILE A 1 75 ? -10.573 6.067 12.121 1.00 84.75 75 ILE A O 1
ATOM 598 N N . ALA A 1 76 ? -12.029 7.006 13.530 1.00 86.00 76 ALA A N 1
ATOM 599 C CA . ALA A 1 76 ? -12.054 5.857 14.436 1.00 86.00 76 ALA A CA 1
ATOM 600 C C . ALA A 1 76 ? -12.741 4.634 13.801 1.00 86.00 76 ALA A C 1
ATOM 602 O O . ALA A 1 76 ? -12.303 3.499 13.996 1.00 86.00 76 ALA A O 1
ATOM 603 N N . ALA A 1 77 ? -13.799 4.855 13.020 1.00 92.19 77 ALA A N 1
ATOM 604 C CA . ALA A 1 77 ? -14.499 3.793 12.310 1.00 92.19 77 ALA A CA 1
ATOM 605 C C . ALA A 1 77 ? -13.645 3.150 11.207 1.00 92.19 77 ALA A C 1
ATOM 607 O O . ALA A 1 77 ? -13.697 1.937 11.021 1.00 92.19 77 ALA A O 1
ATOM 608 N N . GLU A 1 78 ? -12.836 3.940 10.501 1.00 92.00 78 GLU A N 1
ATOM 609 C CA . GLU A 1 78 ? -11.939 3.492 9.429 1.00 92.00 78 GLU A CA 1
ATOM 610 C C . GLU A 1 78 ? -10.961 2.398 9.885 1.00 92.00 78 GLU A C 1
ATOM 612 O O . GLU A 1 78 ? -10.796 1.382 9.204 1.00 92.00 78 GLU A O 1
ATOM 617 N N . ASP A 1 79 ? -10.386 2.539 11.080 1.00 90.00 79 ASP A N 1
ATOM 618 C CA . ASP A 1 79 ? -9.538 1.513 11.695 1.00 90.00 79 ASP A CA 1
ATOM 619 C C . ASP A 1 79 ? -10.269 0.170 11.843 1.00 90.00 79 ASP A C 1
ATOM 621 O O . ASP A 1 79 ? -9.754 -0.892 11.469 1.00 90.00 79 ASP A O 1
ATOM 625 N N . VAL A 1 80 ? -11.504 0.225 12.349 1.00 94.94 80 VAL A N 1
ATOM 626 C CA . VAL A 1 80 ? -12.352 -0.954 12.546 1.00 94.94 80 VAL A CA 1
ATOM 627 C C . VAL A 1 80 ? -12.761 -1.548 11.197 1.00 94.94 80 VAL A C 1
ATOM 629 O O . VAL A 1 80 ? -12.725 -2.765 11.029 1.00 94.94 80 VAL A O 1
ATOM 632 N N . LEU A 1 81 ? -13.082 -0.719 10.201 1.00 96.06 81 LEU A N 1
ATOM 633 C CA . LEU A 1 81 ? -13.431 -1.159 8.847 1.00 96.06 81 LEU A CA 1
ATOM 634 C C . LEU A 1 81 ? -12.258 -1.846 8.140 1.00 96.06 81 LEU A C 1
ATOM 636 O O . LEU A 1 81 ? -12.466 -2.817 7.400 1.00 96.06 81 LEU A O 1
ATOM 640 N N . HIS A 1 82 ? -11.020 -1.415 8.388 1.00 96.50 82 HIS A N 1
ATOM 641 C CA . HIS A 1 82 ? -9.844 -2.154 7.941 1.00 96.50 82 HIS A CA 1
ATOM 642 C C . HIS A 1 82 ? -9.743 -3.527 8.613 1.00 96.50 82 HIS A C 1
ATOM 644 O O . HIS A 1 82 ? -9.514 -4.512 7.903 1.00 96.50 82 HIS A O 1
ATOM 650 N N . ASP A 1 83 ? -9.937 -3.617 9.930 1.00 96.94 83 ASP A N 1
ATOM 651 C CA . ASP A 1 83 ? -9.833 -4.885 10.667 1.00 96.94 83 ASP A CA 1
ATOM 652 C C . ASP A 1 83 ? -10.968 -5.853 10.313 1.00 96.94 83 ASP A C 1
ATOM 654 O O . ASP A 1 83 ? -10.734 -7.053 10.224 1.00 96.94 83 ASP A O 1
ATOM 658 N N . LEU A 1 84 ? -12.170 -5.349 10.010 1.00 96.31 84 LEU A N 1
ATOM 659 C CA . LEU A 1 84 ? -13.311 -6.126 9.505 1.00 96.31 84 LEU A CA 1
ATOM 660 C C . LEU A 1 84 ? -13.123 -6.618 8.059 1.00 96.31 84 LEU A C 1
ATOM 662 O O . LEU A 1 84 ? -13.874 -7.469 7.590 1.00 96.31 84 LEU A O 1
ATOM 666 N N . GLY A 1 85 ? -12.146 -6.076 7.326 1.00 96.56 85 GLY A N 1
ATOM 667 C CA . GLY A 1 85 ? -11.973 -6.359 5.900 1.00 96.56 85 GLY A CA 1
ATOM 668 C C . GLY A 1 85 ? -13.007 -5.664 5.006 1.00 96.56 85 GLY A C 1
ATOM 669 O O . GLY A 1 85 ? -13.202 -6.072 3.860 1.00 96.56 85 GLY A O 1
ATOM 670 N N . ALA A 1 86 ? -13.666 -4.617 5.509 1.00 96.38 86 ALA A N 1
ATOM 671 C CA . ALA A 1 86 ? -14.537 -3.750 4.723 1.00 96.38 86 ALA A CA 1
ATOM 672 C C . ALA A 1 86 ? -13.724 -2.739 3.898 1.00 96.38 86 ALA A C 1
ATOM 674 O O . ALA A 1 86 ? -14.113 -2.412 2.782 1.00 96.38 86 ALA A O 1
ATOM 675 N N . PHE A 1 87 ? -12.560 -2.298 4.372 1.00 95.94 87 PHE A N 1
ATOM 676 C CA . PHE A 1 87 ? -11.626 -1.501 3.569 1.00 95.94 87 PHE A CA 1
ATOM 677 C C . PHE A 1 87 ? -10.495 -2.362 3.019 1.00 95.94 87 PHE A C 1
ATOM 679 O O . PHE A 1 87 ? -9.746 -2.987 3.777 1.00 95.94 87 PHE A O 1
ATOM 686 N N . SER A 1 88 ? -10.365 -2.399 1.693 1.00 96.25 88 SER A N 1
ATOM 687 C CA . SER A 1 88 ? -9.557 -3.410 1.002 1.00 96.25 88 SER A CA 1
ATOM 688 C C . SER A 1 88 ? -8.155 -2.963 0.613 1.00 96.25 88 SER A C 1
ATOM 690 O O . SER A 1 88 ? -7.339 -3.835 0.322 1.00 96.25 88 SER A O 1
ATOM 692 N N . ILE A 1 89 ? -7.878 -1.658 0.592 1.00 96.12 89 ILE A N 1
ATOM 693 C CA . ILE A 1 89 ? -6.632 -1.066 0.089 1.00 96.12 89 ILE A CA 1
ATOM 694 C C . ILE A 1 89 ? -6.174 0.046 1.039 1.00 96.12 89 ILE A C 1
ATOM 696 O O . ILE A 1 89 ? -7.003 0.737 1.623 1.00 96.12 89 ILE A O 1
ATOM 700 N N . ILE A 1 90 ? -4.858 0.196 1.197 1.00 93.06 90 ILE A N 1
ATOM 701 C CA . ILE A 1 90 ? -4.222 1.320 1.896 1.00 93.06 90 ILE A CA 1
ATOM 702 C C . ILE A 1 90 ? -3.217 1.968 0.941 1.00 93.06 90 ILE A C 1
ATOM 704 O O . ILE A 1 90 ? -2.449 1.265 0.283 1.00 93.06 90 ILE A O 1
ATOM 708 N N . ALA A 1 91 ? -3.201 3.300 0.883 1.00 89.19 91 ALA A N 1
ATOM 709 C CA . ALA A 1 91 ? -2.280 4.064 0.045 1.00 89.19 91 ALA A CA 1
ATOM 710 C C . ALA A 1 91 ? -1.661 5.269 0.761 1.00 89.19 91 ALA A C 1
ATOM 712 O O . ALA A 1 91 ? -1.928 5.541 1.934 1.00 89.19 91 ALA A O 1
ATOM 713 N N . SER A 1 92 ? -0.753 5.945 0.052 1.00 84.69 92 SER A N 1
ATOM 714 C CA . SER A 1 92 ? 0.080 7.016 0.594 1.00 84.69 92 SER A CA 1
ATOM 715 C C . SER A 1 92 ? -0.531 8.399 0.498 1.00 84.69 92 SER A C 1
ATOM 717 O O . SER A 1 92 ? -0.258 9.179 1.396 1.00 84.69 92 SER A O 1
ATOM 719 N N . ASP A 1 93 ? -1.236 8.715 -0.590 1.00 85.94 93 ASP A N 1
ATOM 720 C CA . ASP A 1 93 ? -1.550 10.091 -1.011 1.00 85.94 93 ASP A CA 1
ATOM 721 C C . ASP A 1 93 ? -0.315 11.011 -0.983 1.00 85.94 93 ASP A C 1
ATOM 723 O O . ASP A 1 93 ? -0.211 12.014 -0.272 1.00 85.94 93 ASP A O 1
ATOM 727 N N . SER A 1 94 ? 0.734 10.541 -1.660 1.00 82.25 94 SER A N 1
ATOM 728 C CA . SER A 1 94 ? 2.092 11.060 -1.525 1.00 82.25 94 SER A CA 1
ATOM 729 C C . SER A 1 94 ? 2.179 12.558 -1.806 1.00 82.25 94 SER A C 1
ATOM 731 O O . SER A 1 94 ? 1.904 12.986 -2.923 1.00 82.25 94 SER A O 1
ATOM 733 N N . GLN A 1 95 ? 2.647 13.320 -0.809 1.00 83.19 95 GLN A N 1
ATOM 734 C CA . GLN A 1 95 ? 2.838 14.779 -0.872 1.00 83.19 95 GLN A CA 1
ATOM 735 C C . GLN A 1 95 ? 1.546 15.594 -1.070 1.00 83.19 95 GLN A C 1
ATOM 737 O O . GLN A 1 95 ? 1.621 16.807 -1.238 1.00 83.19 95 GLN A O 1
ATOM 742 N N . ALA A 1 96 ? 0.377 14.958 -0.973 1.00 82.69 96 ALA A N 1
ATOM 743 C CA . ALA A 1 96 ? -0.931 15.588 -1.102 1.00 82.69 96 ALA A CA 1
ATOM 744 C C . ALA A 1 96 ? -1.870 15.062 -0.006 1.00 82.69 96 ALA A C 1
ATOM 746 O O . ALA A 1 96 ? -2.877 14.444 -0.285 1.00 82.69 96 ALA A O 1
ATOM 747 N N . MET A 1 97 ? -1.526 15.312 1.262 1.00 82.75 97 MET A N 1
ATOM 748 C CA . MET A 1 97 ? -2.187 14.776 2.471 1.00 82.75 97 MET A CA 1
ATOM 749 C C . MET A 1 97 ? -1.704 13.407 2.976 1.00 82.75 97 MET A C 1
ATOM 751 O O . MET A 1 97 ? -2.246 12.888 3.956 1.00 82.75 97 MET A O 1
ATOM 755 N N . GLY A 1 98 ? -0.613 12.861 2.435 1.00 81.44 98 GLY A N 1
ATOM 756 C CA . GLY A 1 98 ? 0.020 11.700 3.048 1.00 81.44 98 GLY A CA 1
ATOM 757 C C . GLY A 1 98 ? 1.480 11.430 2.677 1.00 81.44 98 GLY A C 1
ATOM 758 O O . GLY A 1 98 ? 2.206 12.279 2.150 1.00 81.44 98 GLY A O 1
ATOM 759 N N . ARG A 1 99 ? 1.965 10.255 3.104 1.00 83.94 99 ARG A N 1
ATOM 760 C CA . ARG A 1 99 ? 3.395 9.949 3.286 1.00 83.94 99 ARG A CA 1
ATOM 761 C C . ARG A 1 99 ? 3.796 8.694 2.510 1.00 83.94 99 ARG A C 1
ATOM 763 O O . ARG A 1 99 ? 3.413 7.581 2.865 1.00 83.94 99 ARG A O 1
ATOM 770 N N . VAL A 1 100 ? 4.605 8.871 1.462 1.00 90.88 100 VAL A N 1
ATOM 771 C CA . VAL A 1 100 ? 4.989 7.798 0.520 1.00 90.88 100 VAL A CA 1
ATOM 772 C C . VAL A 1 100 ? 5.757 6.645 1.177 1.00 90.88 100 VAL A C 1
ATOM 774 O O . VAL A 1 100 ? 5.541 5.489 0.828 1.00 90.88 100 VAL A O 1
ATOM 777 N N . GLY A 1 101 ? 6.605 6.942 2.165 1.00 91.62 101 GLY A N 1
ATOM 778 C CA . GLY A 1 101 ? 7.450 5.953 2.842 1.00 91.62 101 GLY A CA 1
ATOM 779 C C . GLY A 1 101 ? 6.775 5.182 3.980 1.00 91.62 101 GLY A C 1
ATOM 780 O O . GLY A 1 101 ? 7.440 4.384 4.630 1.00 91.62 101 GLY A O 1
ATOM 781 N N . GLU A 1 102 ? 5.487 5.415 4.257 1.00 94.81 102 GLU A N 1
ATOM 782 C CA . GLU A 1 102 ? 4.839 4.917 5.483 1.00 94.81 102 GLU A CA 1
ATOM 783 C C . GLU A 1 102 ? 3.641 3.991 5.236 1.00 94.81 102 GLU A C 1
ATOM 785 O O . GLU A 1 102 ? 3.027 3.532 6.194 1.00 94.81 102 GLU A O 1
ATOM 790 N N . VAL A 1 103 ? 3.311 3.676 3.979 1.00 94.31 103 VAL A N 1
ATOM 791 C CA . VAL A 1 103 ? 2.151 2.832 3.621 1.00 94.31 103 VAL A CA 1
ATOM 792 C C . VAL A 1 103 ? 2.209 1.470 4.316 1.00 94.31 103 VAL A C 1
ATOM 794 O O . VAL A 1 103 ? 1.260 1.063 4.987 1.00 94.31 103 VAL A O 1
ATOM 797 N N . VAL A 1 104 ? 3.348 0.781 4.201 1.00 96.44 104 VAL A N 1
ATOM 798 C CA . VAL A 1 104 ? 3.548 -0.544 4.806 1.00 96.44 104 VAL A CA 1
ATOM 799 C C . VAL A 1 104 ? 3.622 -0.426 6.332 1.00 96.44 104 VAL A C 1
ATOM 801 O O . VAL A 1 104 ? 2.911 -1.147 7.028 1.00 96.44 104 VAL A O 1
ATOM 804 N N . THR A 1 105 ? 4.393 0.530 6.859 1.00 96.69 105 THR A N 1
ATOM 805 C CA . THR A 1 105 ? 4.517 0.792 8.303 1.00 96.69 105 THR A CA 1
ATOM 806 C C . THR A 1 105 ? 3.155 0.980 8.966 1.00 96.69 105 THR A C 1
ATOM 808 O O . THR A 1 105 ? 2.820 0.291 9.929 1.00 96.69 105 THR A O 1
ATOM 811 N N . ARG A 1 106 ? 2.338 1.883 8.417 1.00 95.12 106 ARG A N 1
ATOM 812 C CA . ARG A 1 106 ? 1.036 2.260 8.975 1.00 95.12 106 ARG A CA 1
ATOM 813 C C . ARG A 1 106 ? 0.009 1.147 8.851 1.00 95.12 106 ARG A C 1
ATOM 815 O O . ARG A 1 106 ? -0.762 0.937 9.775 1.00 95.12 106 ARG A O 1
ATOM 822 N N . THR A 1 107 ? 0.078 0.355 7.783 1.00 96.56 107 THR A N 1
ATOM 823 C CA . THR A 1 107 ? -0.734 -0.861 7.637 1.00 96.56 107 THR A CA 1
ATOM 824 C C . THR A 1 107 ? -0.552 -1.804 8.830 1.00 96.56 107 THR A C 1
ATOM 826 O O . THR A 1 107 ? -1.534 -2.276 9.404 1.00 96.56 107 THR A O 1
ATOM 829 N N . PHE A 1 108 ? 0.691 -2.045 9.257 1.00 97.62 108 PHE A N 1
ATOM 830 C CA . PHE A 1 108 ? 0.964 -2.930 10.393 1.00 97.62 108 PHE A CA 1
ATOM 831 C C . PHE A 1 108 ? 0.800 -2.251 11.760 1.00 97.62 108 PHE A C 1
ATOM 833 O O . PHE A 1 108 ? 0.450 -2.932 12.724 1.00 97.62 108 PHE A O 1
ATOM 840 N N . GLN A 1 109 ? 0.950 -0.926 11.857 1.00 97.25 109 GLN A N 1
ATOM 841 C CA . GLN A 1 109 ? 0.551 -0.170 13.052 1.00 97.25 109 GLN A CA 1
ATOM 842 C C . GLN A 1 109 ? -0.963 -0.243 13.290 1.00 97.25 109 GLN A C 1
ATOM 844 O O . GLN A 1 109 ? -1.376 -0.499 14.422 1.00 97.25 109 GLN A O 1
ATOM 849 N N . THR A 1 110 ? -1.786 -0.108 12.245 1.00 95.81 110 THR A N 1
ATOM 850 C CA . THR A 1 110 ? -3.240 -0.298 12.341 1.00 95.81 110 THR A CA 1
ATOM 851 C C . THR A 1 110 ? -3.577 -1.731 12.749 1.00 95.81 110 THR A C 1
ATOM 853 O O . THR A 1 110 ? -4.339 -1.929 13.694 1.00 95.81 110 THR A O 1
ATOM 856 N N . ALA A 1 111 ? -2.964 -2.742 12.118 1.00 97.31 111 ALA A N 1
ATOM 857 C CA . ALA A 1 111 ? -3.164 -4.144 12.504 1.00 97.31 111 ALA A CA 1
ATOM 858 C C . ALA A 1 111 ? -2.831 -4.389 13.988 1.00 97.31 111 ALA A C 1
ATOM 860 O O . ALA A 1 111 ? -3.582 -5.050 14.706 1.00 97.31 111 ALA A O 1
ATOM 861 N N . HIS A 1 112 ? -1.721 -3.818 14.466 1.00 97.06 112 HIS A N 1
ATOM 862 C CA . HIS A 1 112 ? -1.325 -3.887 15.868 1.00 97.06 112 HIS A CA 1
ATOM 863 C C . HIS A 1 112 ? -2.340 -3.200 16.792 1.00 97.06 112 HIS A C 1
ATOM 865 O O . HIS A 1 112 ? -2.785 -3.815 17.761 1.00 97.06 112 HIS A O 1
ATOM 871 N N . LYS A 1 113 ? -2.737 -1.956 16.492 1.00 96.38 113 LYS A N 1
ATOM 872 C CA . LYS A 1 113 ? -3.722 -1.202 17.285 1.00 96.38 113 LYS A CA 1
ATOM 873 C C . LYS A 1 113 ? -5.034 -1.973 17.412 1.00 96.38 113 LYS A C 1
ATOM 875 O O . LYS A 1 113 ? -5.576 -2.093 18.509 1.00 96.38 113 LYS A O 1
ATOM 880 N N . MET A 1 114 ? -5.504 -2.550 16.309 1.00 96.62 114 MET A N 1
ATOM 881 C CA . MET A 1 114 ? -6.731 -3.341 16.280 1.00 96.62 114 MET A CA 1
ATOM 882 C C . MET A 1 114 ? -6.609 -4.632 17.081 1.00 96.62 114 MET A C 1
ATOM 884 O O . MET A 1 114 ? -7.531 -4.967 17.817 1.00 96.62 114 MET A O 1
ATOM 888 N N . LYS A 1 115 ? -5.450 -5.300 17.064 1.00 97.12 115 LYS A N 1
ATOM 889 C CA . LYS A 1 115 ? -5.194 -6.416 17.983 1.00 97.12 115 LYS A CA 1
ATOM 890 C C . LYS A 1 115 ? -5.264 -5.993 19.447 1.00 97.12 115 LYS A C 1
ATOM 892 O O . LYS A 1 115 ? -5.904 -6.675 20.240 1.00 97.12 115 LYS A O 1
ATOM 897 N N . VAL A 1 116 ? -4.606 -4.892 19.808 1.00 96.69 116 VAL A N 1
ATOM 898 C CA . VAL A 1 116 ? -4.564 -4.406 21.197 1.00 96.69 116 VAL A CA 1
ATOM 899 C C . VAL A 1 116 ? -5.965 -4.068 21.707 1.00 96.69 116 VAL A C 1
ATOM 901 O O . VAL A 1 116 ? -6.291 -4.396 22.841 1.00 96.69 116 VAL A O 1
ATOM 904 N N . GLN A 1 117 ? -6.798 -3.440 20.876 1.00 95.75 117 GLN A N 1
ATOM 905 C CA . GLN A 1 117 ? -8.112 -2.946 21.298 1.00 95.75 117 GLN A CA 1
ATOM 906 C C . GLN A 1 117 ? -9.250 -3.956 21.110 1.00 95.75 117 GLN A C 1
ATOM 908 O O . GLN A 1 117 ? -10.232 -3.896 21.842 1.00 95.75 117 GLN A O 1
ATOM 913 N N . ARG A 1 118 ? -9.143 -4.875 20.142 1.00 95.31 118 ARG A N 1
ATOM 914 C CA . ARG A 1 118 ? -10.226 -5.807 19.772 1.00 95.31 118 ARG A CA 1
ATOM 915 C C . ARG A 1 118 ? -9.883 -7.279 19.992 1.00 95.31 118 ARG A C 1
ATOM 917 O O . ARG A 1 118 ? -10.741 -8.133 19.798 1.00 95.31 118 ARG A O 1
ATOM 924 N N . GLY A 1 119 ? -8.652 -7.588 20.393 1.00 96.00 119 GLY A N 1
ATOM 925 C CA . GLY A 1 119 ? -8.183 -8.958 20.578 1.00 96.00 119 GLY A CA 1
ATOM 926 C C . GLY A 1 119 ? -7.853 -9.674 19.265 1.00 96.00 119 GLY A C 1
ATOM 927 O O . GLY A 1 119 ? -7.658 -9.054 18.213 1.00 96.00 119 GLY A O 1
ATOM 928 N N . ALA A 1 120 ? -7.723 -10.999 19.337 1.00 96.38 120 ALA A N 1
ATOM 929 C CA . ALA A 1 120 ? -7.510 -11.849 18.167 1.00 96.38 120 ALA A CA 1
ATOM 930 C C . ALA A 1 120 ? -8.739 -11.825 17.243 1.00 96.38 120 ALA A C 1
ATOM 932 O O . ALA A 1 120 ? -9.869 -11.692 17.713 1.00 96.38 120 ALA A O 1
ATOM 933 N N . LEU A 1 121 ? -8.519 -11.950 15.932 1.00 96.81 121 LEU A N 1
ATOM 934 C CA . LEU A 1 121 ? -9.630 -12.173 15.010 1.00 96.81 121 LEU A CA 1
ATOM 935 C C . LEU A 1 121 ? -10.234 -13.571 15.238 1.00 96.81 121 LEU A C 1
ATOM 937 O O . LEU A 1 121 ? -9.508 -14.473 15.658 1.00 96.81 121 LEU A O 1
ATOM 941 N N . PRO A 1 122 ? -11.524 -13.785 14.920 1.00 96.00 122 PRO A N 1
ATOM 942 C CA . PRO A 1 122 ? -12.151 -15.106 15.016 1.00 96.00 122 PRO A CA 1
ATOM 943 C C . PRO A 1 122 ? -11.438 -16.201 14.207 1.00 96.00 122 PRO A C 1
ATOM 945 O O . PRO A 1 122 ? -11.498 -17.372 14.566 1.00 96.00 122 PRO A O 1
ATOM 948 N N . GLU A 1 123 ? -10.783 -15.829 13.106 1.00 96.50 123 GLU A N 1
ATOM 949 C CA . GLU A 1 123 ? -10.040 -16.736 12.229 1.00 96.50 123 GLU A CA 1
ATOM 950 C C . GLU A 1 123 ? -8.595 -17.012 12.697 1.00 96.50 123 GLU A C 1
ATOM 952 O O . GLU A 1 123 ? -7.913 -17.855 12.108 1.00 96.50 123 GLU A O 1
ATOM 957 N N . ASP A 1 124 ? -8.116 -16.290 13.714 1.00 97.12 124 ASP A N 1
ATOM 958 C CA . ASP A 1 124 ? -6.801 -16.477 14.333 1.00 97.12 124 ASP A CA 1
ATOM 959 C C . ASP A 1 124 ? -6.868 -17.450 15.528 1.00 97.12 124 ASP A C 1
ATOM 961 O O . ASP A 1 124 ? -7.928 -17.954 15.899 1.00 97.12 124 ASP A O 1
ATOM 965 N N . ASN A 1 125 ? -5.714 -17.762 16.128 1.00 92.25 125 ASN A N 1
ATOM 966 C CA . ASN A 1 125 ? -5.637 -18.587 17.337 1.00 92.25 125 ASN A CA 1
ATOM 967 C C . ASN A 1 125 ? -4.693 -17.981 18.384 1.00 92.25 125 ASN A C 1
ATOM 969 O O . ASN A 1 125 ? -4.047 -16.962 18.158 1.00 92.25 125 ASN A O 1
ATOM 973 N N . ASP A 1 126 ? -4.601 -18.623 19.544 1.00 91.19 126 ASP A N 1
ATOM 974 C CA . ASP A 1 126 ? -3.779 -18.191 20.679 1.00 91.19 126 ASP A CA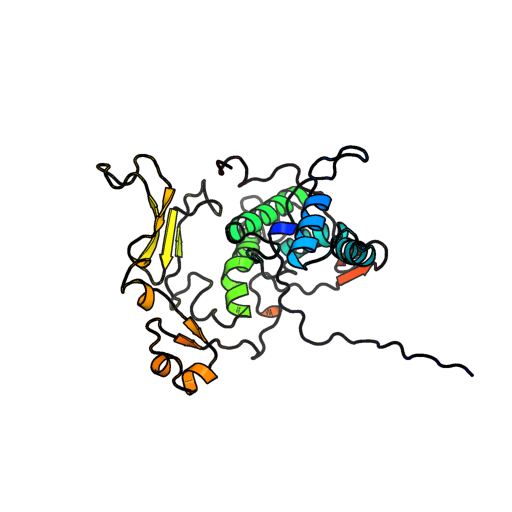 1
ATOM 975 C C . ASP A 1 126 ? -2.271 -18.107 20.374 1.00 91.19 126 ASP A C 1
ATOM 977 O O . ASP A 1 126 ? -1.537 -17.398 21.065 1.00 91.19 126 ASP A O 1
ATOM 981 N N . ARG A 1 127 ? -1.791 -18.791 19.329 1.00 95.06 127 ARG A N 1
ATOM 982 C CA . ARG A 1 127 ? -0.365 -18.855 18.976 1.00 95.06 127 ARG A CA 1
ATOM 983 C C . ARG A 1 127 ? 0.075 -17.832 17.935 1.00 95.06 127 ARG A C 1
ATOM 985 O O . ARG A 1 127 ? 1.279 -17.618 17.807 1.00 95.06 127 ARG A O 1
ATOM 992 N N . ASN A 1 128 ? -0.831 -17.276 17.127 1.00 96.75 128 ASN A N 1
ATOM 993 C CA . ASN A 1 128 ? -0.446 -16.421 15.999 1.00 96.75 128 ASN A CA 1
ATOM 994 C C . ASN A 1 128 ? -1.576 -15.514 15.488 1.00 96.75 128 ASN A C 1
ATOM 996 O O . ASN A 1 128 ? -2.749 -15.782 15.707 1.00 96.75 128 ASN A O 1
ATOM 1000 N N . ASP A 1 129 ? -1.181 -14.496 14.720 1.00 98.12 129 ASP A N 1
ATOM 1001 C CA . ASP A 1 129 ? -2.070 -13.524 14.068 1.00 98.12 129 ASP A CA 1
ATOM 1002 C C . ASP A 1 129 ? -2.083 -13.682 12.534 1.00 98.12 129 ASP A C 1
ATOM 1004 O O . ASP A 1 129 ? -2.162 -12.695 11.796 1.00 98.12 129 ASP A O 1
ATOM 1008 N N . ASN A 1 130 ? -1.879 -14.898 12.012 1.00 98.38 130 ASN A N 1
ATOM 1009 C CA . ASN A 1 130 ? -1.649 -15.110 10.581 1.00 98.38 130 ASN A CA 1
ATOM 1010 C C . ASN A 1 130 ? -2.798 -14.592 9.713 1.00 98.38 130 ASN A C 1
ATOM 1012 O O . ASN A 1 130 ? -2.538 -14.050 8.637 1.00 98.38 130 ASN A O 1
ATOM 1016 N N . HIS A 1 131 ? -4.051 -14.761 10.135 1.00 98.44 131 HIS A N 1
ATOM 1017 C CA . HIS A 1 131 ? -5.198 -14.272 9.388 1.00 98.44 131 HIS A CA 1
ATOM 1018 C C . HIS A 1 131 ? -5.198 -12.747 9.339 1.00 98.44 131 HIS A C 1
ATOM 1020 O O . HIS A 1 131 ? -5.280 -12.184 8.243 1.00 98.44 131 HIS A O 1
ATOM 1026 N N . ARG A 1 132 ? -5.017 -12.069 10.482 1.00 98.56 132 ARG A N 1
ATOM 1027 C CA . ARG A 1 132 ? -4.888 -10.606 10.513 1.00 98.56 132 ARG A CA 1
ATOM 1028 C C . ARG A 1 132 ? -3.727 -10.134 9.636 1.00 98.56 132 ARG A C 1
ATOM 1030 O O . ARG A 1 132 ? -3.918 -9.282 8.772 1.00 98.56 132 ARG A O 1
ATOM 1037 N N . ILE A 1 133 ? -2.540 -10.718 9.770 1.00 98.25 133 ILE A N 1
ATOM 1038 C CA . ILE A 1 133 ? -1.367 -10.321 8.976 1.00 98.25 133 ILE A CA 1
ATOM 1039 C C . ILE A 1 133 ? -1.605 -10.522 7.473 1.00 98.25 133 ILE A C 1
ATOM 1041 O O . ILE A 1 133 ? -1.295 -9.627 6.685 1.00 98.25 133 ILE A O 1
ATOM 1045 N N . ARG A 1 134 ? -2.224 -11.636 7.059 1.00 98.62 134 ARG A N 1
ATOM 1046 C CA . ARG A 1 134 ? -2.598 -11.868 5.652 1.00 98.62 134 ARG A CA 1
ATOM 1047 C C . ARG A 1 134 ? -3.660 -10.874 5.164 1.00 98.62 134 ARG A C 1
ATOM 1049 O O . ARG A 1 134 ? -3.553 -10.381 4.042 1.00 98.62 134 ARG A O 1
ATOM 1056 N N . ARG A 1 135 ? -4.655 -10.541 5.997 1.00 98.62 135 ARG A N 1
ATOM 1057 C CA . ARG A 1 135 ? -5.683 -9.529 5.695 1.00 98.62 135 ARG A CA 1
ATOM 1058 C C . ARG A 1 135 ? -5.056 -8.163 5.438 1.00 98.62 135 ARG A C 1
ATOM 1060 O O . ARG A 1 135 ? -5.431 -7.513 4.466 1.00 98.62 135 ARG A O 1
ATOM 1067 N N . TYR A 1 136 ? -4.103 -7.746 6.268 1.00 98.50 136 TYR A N 1
ATOM 1068 C CA . TYR A 1 136 ? -3.460 -6.435 6.168 1.00 98.50 136 TYR A CA 1
ATOM 1069 C C . TYR A 1 136 ? -2.405 -6.356 5.062 1.00 98.50 136 TYR A C 1
ATOM 1071 O O . TYR A 1 136 ? -2.412 -5.383 4.314 1.00 98.50 136 TYR A O 1
ATOM 1079 N N . ILE A 1 137 ? -1.561 -7.380 4.874 1.00 98.56 137 ILE A N 1
ATOM 1080 C CA . ILE A 1 137 ? -0.575 -7.360 3.781 1.00 98.56 137 ILE A CA 1
ATOM 1081 C C . ILE A 1 137 ? -1.263 -7.302 2.412 1.00 98.56 137 ILE A C 1
ATOM 1083 O O . ILE A 1 137 ? -0.806 -6.576 1.535 1.00 98.56 137 ILE A O 1
ATOM 1087 N N . ALA A 1 138 ? -2.417 -7.966 2.255 1.00 98.69 138 ALA A N 1
ATOM 1088 C CA . ALA A 1 138 ? -3.192 -7.916 1.020 1.00 98.69 138 ALA A CA 1
ATOM 1089 C C . ALA A 1 138 ? -3.624 -6.488 0.636 1.00 98.69 138 ALA A C 1
ATOM 1091 O O . ALA A 1 138 ? -3.738 -6.200 -0.555 1.00 98.69 138 ALA A O 1
ATOM 1092 N N . LYS A 1 139 ? -3.809 -5.585 1.616 1.00 98.38 139 LYS A N 1
ATOM 1093 C CA . LYS A 1 139 ? -4.214 -4.184 1.390 1.00 98.38 139 LYS A CA 1
ATOM 1094 C C . LYS A 1 139 ? -3.149 -3.343 0.689 1.00 98.38 139 LYS A C 1
ATOM 1096 O O . LYS A 1 139 ? -3.489 -2.327 0.093 1.00 98.38 139 LYS A O 1
ATOM 1101 N N . VAL A 1 140 ? -1.886 -3.760 0.758 1.00 97.38 140 VAL A N 1
ATOM 1102 C CA . VAL A 1 140 ? -0.734 -3.025 0.210 1.00 97.38 140 VAL A CA 1
ATOM 1103 C C . VAL A 1 140 ? 0.048 -3.825 -0.832 1.00 97.38 140 VAL A C 1
ATOM 1105 O O . VAL A 1 140 ? 1.086 -3.369 -1.301 1.00 97.38 140 VAL A O 1
ATOM 1108 N N . THR A 1 141 ? -0.435 -5.015 -1.203 1.00 98.75 141 THR A N 1
ATOM 1109 C CA . THR A 1 141 ? 0.186 -5.866 -2.225 1.00 98.75 141 THR A CA 1
ATOM 1110 C C . THR A 1 141 ? -0.828 -6.265 -3.299 1.00 98.75 141 THR A C 1
ATOM 1112 O O . THR A 1 141 ? -0.929 -5.600 -4.329 1.00 98.75 141 THR A O 1
ATOM 1115 N N . ILE A 1 142 ? -1.617 -7.314 -3.064 1.00 98.56 142 ILE A N 1
ATOM 1116 C CA . ILE A 1 142 ? -2.437 -7.937 -4.106 1.00 98.56 142 ILE A CA 1
ATOM 1117 C C . ILE A 1 142 ? -3.725 -7.166 -4.404 1.00 98.56 142 ILE A C 1
ATOM 1119 O O . ILE A 1 142 ? -4.129 -7.095 -5.559 1.00 98.56 142 ILE A O 1
ATOM 1123 N N . ASN A 1 143 ? -4.372 -6.548 -3.411 1.00 98.31 143 ASN A N 1
ATOM 1124 C CA . ASN A 1 143 ? -5.637 -5.842 -3.644 1.00 98.31 143 ASN A CA 1
ATOM 1125 C C . ASN A 1 143 ? -5.467 -4.589 -4.515 1.00 98.31 143 ASN A C 1
ATOM 1127 O O . ASN A 1 143 ? -6.249 -4.447 -5.457 1.00 98.31 143 ASN A O 1
ATOM 1131 N N . PRO A 1 144 ? -4.448 -3.726 -4.297 1.00 97.25 144 PRO A N 1
ATOM 1132 C CA . PRO A 1 144 ? -4.149 -2.645 -5.236 1.00 97.25 144 PRO A CA 1
ATOM 1133 C C . PRO A 1 144 ? -3.869 -3.169 -6.648 1.00 97.25 144 PRO A C 1
ATOM 1135 O O . PRO A 1 144 ? -4.361 -2.601 -7.621 1.00 97.25 144 PRO A O 1
ATOM 1138 N N . ALA A 1 145 ? -3.135 -4.282 -6.768 1.00 97.94 145 ALA A N 1
ATOM 1139 C CA . ALA A 1 145 ? -2.819 -4.874 -8.064 1.00 97.94 145 ALA A CA 1
ATOM 1140 C C . ALA A 1 145 ? -4.079 -5.356 -8.807 1.00 97.94 145 ALA A C 1
ATOM 1142 O O . ALA A 1 145 ? -4.228 -5.069 -9.993 1.00 97.94 145 ALA A O 1
ATOM 1143 N N . ILE A 1 146 ? -5.015 -6.010 -8.107 1.00 97.19 146 ILE A N 1
ATOM 1144 C CA . ILE A 1 146 ? -6.306 -6.438 -8.675 1.00 97.19 146 ILE A CA 1
ATOM 1145 C C . ILE A 1 146 ? -7.134 -5.219 -9.088 1.00 97.19 146 ILE A C 1
ATOM 1147 O O . ILE A 1 146 ? -7.680 -5.182 -10.188 1.00 97.19 146 ILE A O 1
ATOM 1151 N N . ALA A 1 147 ? -7.226 -4.205 -8.222 1.00 96.06 147 ALA A N 1
ATOM 1152 C CA . ALA A 1 147 ? -8.010 -3.002 -8.494 1.00 96.06 147 ALA A CA 1
ATOM 1153 C C . ALA A 1 147 ? -7.518 -2.247 -9.740 1.00 96.06 147 ALA A C 1
ATOM 1155 O O . ALA A 1 147 ? -8.328 -1.695 -10.485 1.00 96.06 147 ALA A O 1
ATOM 1156 N N . HIS A 1 148 ? -6.206 -2.257 -9.983 1.00 96.62 148 HIS A N 1
ATOM 1157 C CA . HIS A 1 148 ? -5.588 -1.628 -11.147 1.00 96.62 148 HIS A CA 1
ATOM 1158 C C . HIS A 1 148 ? -5.416 -2.544 -12.358 1.00 96.62 148 HIS A C 1
ATOM 1160 O O . HIS A 1 148 ? -4.967 -2.069 -13.400 1.00 96.62 148 HIS A O 1
ATOM 1166 N N . GLY A 1 149 ? -5.784 -3.823 -12.261 1.00 96.88 149 GLY A N 1
ATOM 1167 C CA . GLY A 1 149 ? -5.670 -4.738 -13.391 1.00 96.88 149 GLY A CA 1
ATOM 1168 C C . GLY A 1 149 ? -4.233 -5.108 -13.754 1.00 96.88 149 GLY A C 1
ATOM 1169 O O . GLY A 1 149 ? -3.907 -5.265 -14.929 1.00 96.88 149 GLY A O 1
ATOM 1170 N N . ILE A 1 150 ? -3.356 -5.178 -12.753 1.00 97.94 150 ILE A N 1
ATOM 1171 C CA . ILE A 1 150 ? -1.925 -5.484 -12.907 1.00 97.94 150 ILE A CA 1
ATOM 1172 C C . ILE A 1 150 ? -1.507 -6.717 -12.095 1.00 97.94 150 ILE A C 1
ATOM 1174 O O . ILE A 1 150 ? -0.326 -7.056 -12.019 1.00 97.94 150 ILE A O 1
ATOM 1178 N N . ASP A 1 151 ? -2.468 -7.415 -11.488 1.00 97.25 151 ASP A N 1
ATOM 1179 C CA . ASP A 1 151 ? -2.237 -8.580 -10.635 1.00 97.25 151 ASP A CA 1
ATOM 1180 C C . ASP A 1 151 ? -1.689 -9.795 -11.387 1.00 97.25 151 ASP A C 1
ATOM 1182 O O . ASP A 1 151 ? -1.097 -10.667 -10.759 1.00 97.25 151 ASP A O 1
ATOM 1186 N N . SER A 1 152 ? -1.798 -9.838 -12.717 1.00 96.44 152 SER A N 1
ATOM 1187 C CA . SER A 1 152 ? -1.103 -10.843 -13.535 1.00 96.44 152 SER A CA 1
ATOM 1188 C C . SER A 1 152 ? 0.423 -10.695 -13.500 1.00 96.44 152 SER A C 1
ATOM 1190 O O . SER A 1 152 ? 1.129 -11.671 -13.734 1.00 96.44 152 SER A O 1
ATOM 1192 N N . GLN A 1 153 ? 0.933 -9.499 -13.186 1.00 98.12 153 GLN A N 1
ATOM 1193 C CA . GLN A 1 153 ? 2.364 -9.195 -13.181 1.00 98.12 153 GLN A CA 1
ATOM 1194 C C . GLN A 1 153 ? 2.932 -9.042 -11.770 1.00 98.12 153 GLN A C 1
ATOM 1196 O O . GLN A 1 153 ? 4.058 -9.463 -11.525 1.00 98.12 153 GLN A O 1
ATOM 1201 N N . VAL A 1 154 ? 2.190 -8.423 -10.844 1.00 98.56 154 VAL A N 1
ATOM 1202 C CA . VAL A 1 154 ? 2.712 -8.002 -9.529 1.00 98.56 154 VAL A CA 1
ATOM 1203 C C . VAL A 1 154 ? 1.707 -8.238 -8.392 1.00 98.56 154 VAL A C 1
ATOM 1205 O O . VAL A 1 154 ? 0.600 -8.734 -8.593 1.00 98.56 154 VAL A O 1
ATOM 1208 N N . GLY A 1 155 ? 2.098 -7.880 -7.165 1.00 98.00 155 GLY A N 1
ATOM 1209 C CA . GLY A 1 155 ? 1.210 -7.841 -5.998 1.00 98.00 155 GLY A CA 1
ATOM 1210 C C . GLY A 1 155 ? 1.243 -9.086 -5.108 1.00 98.00 155 GLY A C 1
ATOM 1211 O O . GLY A 1 155 ? 0.640 -9.077 -4.040 1.00 98.00 155 GLY A O 1
ATOM 1212 N N . SER A 1 156 ? 1.954 -10.148 -5.482 1.00 98.69 156 SER A N 1
ATOM 1213 C CA . SER A 1 156 ? 2.107 -11.350 -4.652 1.00 98.69 156 SER A CA 1
ATOM 1214 C C . SER A 1 156 ? 3.304 -12.192 -5.092 1.00 98.69 156 SER A C 1
ATOM 1216 O O . SER A 1 156 ? 3.812 -12.045 -6.202 1.00 98.69 156 SER A O 1
ATOM 1218 N N . VAL A 1 157 ? 3.744 -13.090 -4.208 1.00 98.62 157 VAL A N 1
ATOM 1219 C CA . VAL A 1 157 ? 4.792 -14.074 -4.502 1.00 98.62 157 VAL A CA 1
ATOM 1220 C C . VAL A 1 157 ? 4.127 -15.326 -5.071 1.00 98.62 157 VAL A C 1
ATOM 1222 O O . VAL A 1 157 ? 3.735 -16.224 -4.329 1.00 98.62 157 VAL A O 1
ATOM 1225 N N . GLU A 1 158 ? 3.955 -15.353 -6.390 1.00 98.62 158 GLU A N 1
ATOM 1226 C CA . GLU A 1 158 ? 3.334 -16.454 -7.133 1.00 98.62 158 GLU A CA 1
ATOM 1227 C C . GLU A 1 158 ? 4.152 -16.767 -8.392 1.00 98.62 158 GLU A C 1
ATOM 1229 O O . GLU A 1 158 ? 4.736 -15.874 -9.009 1.00 98.62 158 GLU A O 1
ATOM 1234 N N . VAL A 1 159 ? 4.203 -18.044 -8.780 1.00 98.31 159 VAL A N 1
ATOM 1235 C CA . VAL A 1 159 ? 4.904 -18.472 -9.999 1.00 98.31 159 VAL A CA 1
ATOM 1236 C C . VAL A 1 159 ? 4.292 -17.775 -11.216 1.00 98.31 159 VAL A C 1
ATOM 1238 O O . VAL A 1 159 ? 3.074 -17.727 -11.362 1.00 98.31 159 VAL A O 1
ATOM 1241 N N . GLY A 1 160 ? 5.150 -17.251 -12.093 1.00 97.38 160 GLY A N 1
ATOM 1242 C CA . GLY A 1 160 ? 4.749 -16.535 -13.308 1.00 97.38 160 GLY A CA 1
ATOM 1243 C C . GLY A 1 160 ? 4.632 -15.017 -13.149 1.00 97.38 160 GLY A C 1
ATOM 1244 O O . GLY A 1 160 ? 4.541 -14.329 -14.161 1.00 97.38 160 GLY A O 1
ATOM 1245 N N . LYS A 1 161 ? 4.686 -14.482 -11.921 1.00 98.38 161 LYS A N 1
ATOM 1246 C CA . LYS A 1 161 ? 4.734 -13.033 -11.674 1.00 98.38 161 LYS A CA 1
ATOM 1247 C C . LYS A 1 161 ? 6.162 -12.492 -11.727 1.00 98.38 161 LYS A C 1
ATOM 1249 O O . LYS A 1 161 ? 7.134 -13.233 -11.567 1.00 98.38 161 LYS A O 1
ATOM 1254 N N . LEU A 1 162 ? 6.282 -11.181 -11.930 1.00 97.88 162 LEU A N 1
ATOM 1255 C CA . LEU A 1 162 ? 7.555 -10.474 -11.892 1.00 97.88 162 LEU A CA 1
ATOM 1256 C C . LEU A 1 162 ? 8.198 -10.633 -10.507 1.00 97.88 162 LEU A C 1
ATOM 1258 O O . LEU A 1 162 ? 7.527 -10.504 -9.482 1.00 97.88 162 LEU A O 1
ATOM 1262 N N . ALA A 1 163 ? 9.508 -10.881 -10.474 1.00 98.12 163 ALA A N 1
ATOM 1263 C CA . ALA A 1 163 ? 10.277 -11.046 -9.240 1.00 98.12 163 ALA A CA 1
ATOM 1264 C C . ALA A 1 163 ? 10.562 -9.695 -8.548 1.00 98.12 163 ALA A C 1
ATOM 1266 O O . ALA A 1 163 ? 11.714 -9.289 -8.373 1.00 98.12 163 ALA A O 1
ATOM 1267 N N . ASP A 1 164 ? 9.487 -9.011 -8.164 1.00 98.56 164 ASP A N 1
ATOM 1268 C CA . ASP A 1 164 ? 9.485 -7.801 -7.350 1.00 98.56 164 ASP A CA 1
ATOM 1269 C C . ASP A 1 164 ? 9.308 -8.199 -5.884 1.00 98.56 164 ASP A C 1
ATOM 1271 O O . ASP A 1 164 ? 8.209 -8.516 -5.424 1.00 98.56 164 ASP A O 1
ATOM 1275 N N . LEU A 1 165 ? 10.422 -8.242 -5.155 1.00 98.56 165 LEU A N 1
ATOM 1276 C CA . LEU A 1 165 ? 10.498 -8.824 -3.817 1.00 98.56 165 LEU A CA 1
ATOM 1277 C C . LEU A 1 165 ? 11.129 -7.843 -2.837 1.00 98.56 165 LEU A C 1
ATOM 1279 O O . LEU A 1 165 ? 12.006 -7.059 -3.187 1.00 98.56 165 LEU A O 1
ATOM 1283 N N . CYS A 1 166 ? 10.710 -7.925 -1.581 1.00 98.25 166 CYS A N 1
ATOM 1284 C CA . CYS A 1 166 ? 11.255 -7.113 -0.506 1.00 98.25 166 CYS A CA 1
ATOM 1285 C C . CYS A 1 166 ? 11.639 -8.021 0.661 1.00 98.25 166 CYS A C 1
ATOM 1287 O O . CYS A 1 166 ? 10.796 -8.764 1.170 1.00 98.25 166 CYS A O 1
ATOM 1289 N N . LEU A 1 167 ? 12.912 -7.988 1.055 1.00 98.38 167 LEU A N 1
ATOM 1290 C CA . LEU A 1 167 ? 13.444 -8.801 2.142 1.00 98.38 167 LEU A CA 1
ATOM 1291 C C . LEU A 1 167 ? 13.594 -7.949 3.396 1.00 98.38 167 LEU A C 1
ATOM 1293 O O . LEU A 1 167 ? 14.055 -6.808 3.349 1.00 98.38 167 LEU A O 1
ATOM 1297 N N . TRP A 1 168 ? 13.234 -8.538 4.530 1.00 98.25 168 TRP A N 1
ATOM 1298 C CA . TRP A 1 168 ? 13.208 -7.863 5.818 1.00 98.25 168 TRP A CA 1
ATOM 1299 C C . TRP A 1 168 ? 13.924 -8.707 6.861 1.00 98.25 168 TRP A C 1
ATOM 1301 O O . TRP A 1 168 ? 13.631 -9.895 7.012 1.00 98.25 168 TRP A O 1
ATOM 1311 N N . LYS A 1 169 ? 14.767 -8.066 7.673 1.00 97.44 169 LYS A N 1
ATOM 1312 C CA . LYS A 1 169 ? 15.100 -8.611 8.991 1.00 97.44 169 LYS A CA 1
ATOM 1313 C C . LYS A 1 169 ? 13.841 -8.543 9.857 1.00 97.44 169 LYS A C 1
ATOM 1315 O O . LYS A 1 169 ? 13.227 -7.476 9.886 1.00 97.44 169 LYS A O 1
ATOM 1320 N N . PRO A 1 170 ? 13.468 -9.595 10.610 1.00 97.69 170 PRO A N 1
ATOM 1321 C CA . PRO A 1 170 ? 12.261 -9.573 11.440 1.00 97.69 170 PRO A CA 1
ATOM 1322 C C . PRO A 1 170 ? 12.173 -8.359 12.375 1.00 97.69 170 PRO A C 1
ATOM 1324 O O . PRO A 1 170 ? 11.116 -7.750 12.490 1.00 97.69 170 PRO A O 1
ATOM 1327 N N . GLY A 1 171 ? 13.300 -7.938 12.965 1.00 97.38 171 GLY A N 1
ATOM 1328 C CA . GLY A 1 171 ? 13.364 -6.749 13.824 1.00 97.38 171 GLY A CA 1
ATOM 1329 C C . GLY A 1 171 ? 13.094 -5.415 13.115 1.00 97.38 171 GLY A C 1
ATOM 1330 O O . GLY A 1 171 ? 12.831 -4.433 13.788 1.00 97.38 171 GLY A O 1
ATOM 1331 N N . PHE A 1 172 ? 13.128 -5.369 11.781 1.00 98.00 172 PHE A N 1
ATOM 1332 C CA . PHE A 1 172 ? 12.863 -4.177 10.964 1.00 98.00 172 PHE A CA 1
ATOM 1333 C C . PHE A 1 172 ? 11.676 -4.363 10.011 1.00 98.00 172 PHE A C 1
ATOM 1335 O O . PHE A 1 172 ? 11.465 -3.527 9.126 1.00 98.00 172 PHE A O 1
ATOM 1342 N N . PHE A 1 173 ? 10.914 -5.452 10.169 1.00 98.38 173 PHE A N 1
ATOM 1343 C CA . PHE A 1 173 ? 9.776 -5.771 9.316 1.00 98.38 173 PHE A CA 1
ATOM 1344 C C . PHE A 1 173 ? 8.841 -4.571 9.186 1.00 98.38 173 PHE A C 1
ATOM 1346 O O . PHE A 1 173 ? 8.472 -3.959 10.186 1.00 98.38 173 PHE A O 1
ATOM 1353 N N . ALA A 1 174 ? 8.484 -4.245 7.943 1.00 96.25 174 ALA A N 1
ATOM 1354 C CA . ALA A 1 174 ? 7.610 -3.137 7.585 1.00 96.25 174 ALA A CA 1
ATOM 1355 C C . ALA A 1 174 ? 8.092 -1.733 8.014 1.00 96.25 174 ALA A C 1
ATOM 1357 O O . ALA A 1 174 ? 7.334 -0.785 7.864 1.00 96.25 174 ALA A O 1
ATOM 1358 N N . VAL A 1 175 ? 9.333 -1.581 8.498 1.00 97.19 175 VAL A N 1
ATOM 1359 C CA . VAL A 1 175 ? 9.950 -0.283 8.834 1.00 97.19 175 VAL A CA 1
ATOM 1360 C C . VAL A 1 175 ? 11.049 0.076 7.840 1.00 97.19 175 VAL A C 1
ATOM 1362 O O . VAL A 1 175 ? 10.970 1.094 7.159 1.00 97.19 175 VAL A O 1
ATOM 1365 N N . LYS A 1 176 ? 12.095 -0.754 7.764 1.00 97.69 176 LYS A N 1
ATOM 1366 C CA . LYS A 1 176 ? 13.265 -0.541 6.905 1.00 97.69 176 LYS A CA 1
ATOM 1367 C C . LYS A 1 176 ? 13.621 -1.867 6.228 1.00 97.69 176 LYS A C 1
ATOM 1369 O O . LYS A 1 176 ? 14.087 -2.771 6.923 1.00 97.69 176 LYS A O 1
ATOM 1374 N N . PRO A 1 177 ? 13.387 -2.021 4.913 1.00 97.75 177 PRO A N 1
ATOM 1375 C CA . PRO A 1 177 ? 13.738 -3.255 4.224 1.00 97.75 177 PRO A CA 1
ATOM 1376 C C . PRO A 1 177 ? 15.254 -3.419 4.172 1.00 97.75 177 PRO A C 1
ATOM 1378 O O . PRO A 1 177 ? 15.985 -2.431 4.191 1.00 97.75 177 PRO A O 1
ATOM 1381 N N . GLU A 1 178 ? 15.724 -4.662 4.115 1.00 97.94 178 GLU A N 1
ATOM 1382 C CA . GLU A 1 178 ? 17.144 -4.965 3.930 1.00 97.94 178 GLU A CA 1
ATOM 1383 C C . GLU A 1 178 ? 17.520 -4.894 2.450 1.00 97.94 178 GLU A C 1
ATOM 1385 O O . GLU A 1 178 ? 18.483 -4.215 2.102 1.00 97.94 178 GLU A O 1
ATOM 1390 N N . LEU A 1 179 ? 16.723 -5.540 1.591 1.00 98.19 179 LEU A N 1
ATOM 1391 C CA . LEU A 1 179 ? 16.881 -5.556 0.136 1.00 98.19 179 LEU A CA 1
ATOM 1392 C C . LEU A 1 179 ? 15.531 -5.339 -0.546 1.00 98.19 179 LEU A C 1
ATOM 1394 O O . LEU A 1 179 ? 14.514 -5.884 -0.116 1.00 98.19 179 LEU A O 1
ATOM 1398 N N . VAL A 1 180 ? 15.550 -4.620 -1.664 1.00 98.56 180 VAL A N 1
ATOM 1399 C CA . VAL A 1 180 ? 14.431 -4.520 -2.603 1.00 98.56 180 VAL A CA 1
ATOM 1400 C C . VAL A 1 180 ? 14.912 -5.000 -3.965 1.00 98.56 180 VAL A C 1
ATOM 1402 O O . VAL A 1 180 ? 15.925 -4.521 -4.479 1.00 98.56 180 VAL A O 1
ATOM 1405 N N . LEU A 1 181 ? 14.188 -5.955 -4.539 1.00 98.50 181 LEU A N 1
ATOM 1406 C CA . LEU A 1 181 ? 14.433 -6.513 -5.859 1.00 98.50 181 LEU A CA 1
ATOM 1407 C C . LEU A 1 181 ? 13.366 -6.012 -6.830 1.00 98.50 181 LEU A C 1
ATOM 1409 O O . LEU A 1 181 ? 12.185 -5.958 -6.487 1.00 98.50 181 LEU A O 1
ATOM 1413 N N . LYS A 1 182 ? 13.794 -5.692 -8.050 1.00 98.25 182 LYS A N 1
ATOM 1414 C CA . LYS A 1 182 ? 12.939 -5.398 -9.199 1.00 98.25 182 LYS A CA 1
ATOM 1415 C C . LYS A 1 182 ? 13.327 -6.320 -10.342 1.00 98.25 182 LYS A C 1
ATOM 1417 O O . LYS A 1 182 ? 14.500 -6.381 -10.707 1.00 98.25 182 LYS A O 1
ATOM 1422 N N . GLY A 1 183 ? 12.360 -7.066 -10.874 1.00 96.75 183 GLY A N 1
ATOM 1423 C CA . GLY A 1 183 ? 12.602 -8.002 -11.977 1.00 96.75 183 GLY A CA 1
ATOM 1424 C C . GLY A 1 183 ? 13.722 -9.012 -11.697 1.00 96.75 183 GLY A C 1
ATOM 1425 O O . GLY A 1 183 ? 14.470 -9.365 -12.602 1.00 96.75 183 GLY A O 1
ATOM 1426 N N . GLY A 1 184 ? 13.878 -9.445 -10.441 1.00 96.19 184 GLY A N 1
ATOM 1427 C CA . GLY A 1 184 ? 14.900 -10.415 -10.028 1.00 96.19 184 GLY A CA 1
ATOM 1428 C C . GLY A 1 184 ? 16.282 -9.833 -9.707 1.00 96.19 184 GLY A C 1
ATOM 1429 O O . GLY A 1 184 ? 17.147 -10.578 -9.255 1.00 96.19 184 GLY A O 1
ATOM 1430 N N . ALA A 1 185 ? 16.496 -8.524 -9.868 1.00 96.62 185 ALA A N 1
ATOM 1431 C CA . ALA A 1 185 ? 17.759 -7.858 -9.550 1.00 96.62 185 ALA A CA 1
ATOM 1432 C C . ALA A 1 185 ? 17.597 -6.853 -8.399 1.00 96.62 185 ALA A C 1
ATOM 1434 O O . ALA A 1 185 ? 16.561 -6.206 -8.262 1.00 96.62 185 ALA A O 1
ATOM 1435 N N . ILE A 1 186 ? 18.622 -6.702 -7.556 1.00 98.25 186 ILE A N 1
ATOM 1436 C CA . ILE A 1 186 ? 18.577 -5.786 -6.407 1.00 98.25 186 ILE A CA 1
ATOM 1437 C C . ILE A 1 186 ? 18.625 -4.337 -6.914 1.00 98.25 186 ILE A C 1
ATOM 1439 O O . ILE A 1 186 ? 19.592 -3.931 -7.563 1.00 98.25 186 ILE A O 1
ATOM 1443 N N . VAL A 1 187 ? 17.592 -3.555 -6.589 1.00 98.38 187 VAL A N 1
ATOM 1444 C CA . VAL A 1 187 ? 17.473 -2.126 -6.935 1.00 98.38 187 VAL A CA 1
ATOM 1445 C C . VAL A 1 187 ? 17.826 -1.216 -5.761 1.00 98.38 187 VAL A C 1
ATOM 1447 O O . VAL A 1 187 ? 18.240 -0.077 -5.964 1.00 98.38 187 VAL A O 1
ATOM 1450 N N . TRP A 1 188 ? 17.707 -1.713 -4.529 1.00 98.56 188 TRP A N 1
ATOM 1451 C CA . TRP A 1 188 ? 17.951 -0.930 -3.321 1.00 98.56 188 TRP A CA 1
ATOM 1452 C C . TRP A 1 188 ? 18.363 -1.832 -2.153 1.00 98.56 188 TRP A C 1
ATOM 1454 O O . TRP A 1 188 ? 17.820 -2.930 -2.011 1.00 98.56 188 TRP A O 1
ATOM 1464 N N . ALA A 1 189 ? 19.291 -1.374 -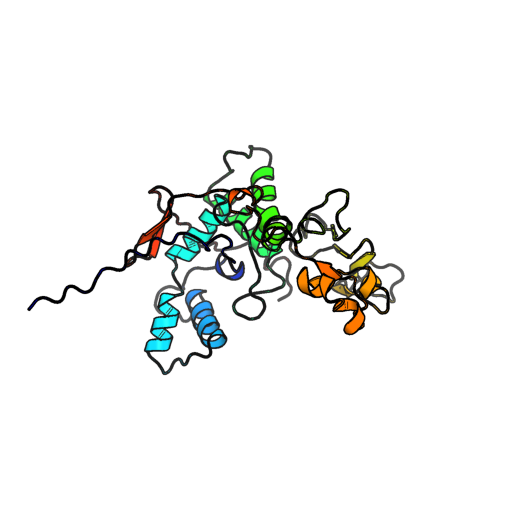1.309 1.00 98.56 189 ALA A N 1
ATOM 1465 C CA . ALA A 1 189 ? 19.713 -2.100 -0.108 1.00 98.56 189 ALA A CA 1
ATOM 1466 C C . ALA A 1 189 ? 20.119 -1.172 1.047 1.00 98.56 189 ALA A C 1
ATOM 1468 O O . ALA A 1 189 ? 20.572 -0.048 0.818 1.00 98.56 189 ALA A O 1
ATOM 1469 N N . GLN A 1 190 ? 20.025 -1.678 2.281 1.00 98.12 190 GLN A N 1
ATOM 1470 C CA . GLN A 1 190 ? 20.747 -1.118 3.431 1.00 98.12 190 GLN A CA 1
ATOM 1471 C C . GLN A 1 190 ? 22.221 -1.508 3.322 1.00 98.12 190 GLN A C 1
ATOM 1473 O O . GLN A 1 190 ? 22.557 -2.685 3.442 1.00 98.12 190 GLN A O 1
ATOM 1478 N N . MET A 1 191 ? 23.090 -0.532 3.066 1.00 98.44 191 MET A N 1
ATOM 1479 C CA . MET A 1 191 ? 24.487 -0.776 2.712 1.00 98.44 191 MET A CA 1
ATOM 1480 C C . MET A 1 191 ? 25.427 0.163 3.470 1.00 98.44 191 MET A C 1
ATOM 1482 O O . MET A 1 191 ? 25.185 1.374 3.519 1.00 98.44 191 MET A O 1
ATOM 1486 N N . GLY A 1 192 ? 26.488 -0.414 4.039 1.00 98.38 192 GLY A N 1
ATOM 1487 C CA . GLY A 1 192 ? 27.531 0.268 4.802 1.00 98.38 192 GLY A CA 1
ATOM 1488 C C . GLY A 1 192 ? 28.467 1.137 3.964 1.00 98.38 192 GLY A C 1
ATOM 1489 O O . GLY A 1 192 ? 28.139 1.520 2.837 1.00 98.38 192 GLY A O 1
ATOM 1490 N N . ASP A 1 193 ? 29.632 1.460 4.526 1.00 98.25 193 ASP A N 1
ATOM 1491 C CA . ASP A 1 193 ? 30.697 2.195 3.835 1.00 98.25 193 ASP A CA 1
ATOM 1492 C C . ASP A 1 193 ? 31.227 1.403 2.619 1.00 98.25 193 ASP A C 1
ATOM 1494 O O . ASP A 1 193 ? 31.794 0.322 2.796 1.00 98.25 193 ASP A O 1
ATOM 1498 N N . PRO A 1 194 ? 31.098 1.927 1.382 1.00 97.75 194 PRO A N 1
ATOM 1499 C CA . PRO A 1 194 ? 31.615 1.265 0.185 1.00 97.75 194 PRO A CA 1
ATOM 1500 C C . PRO A 1 194 ? 33.141 1.105 0.147 1.00 97.75 194 PRO A C 1
ATOM 1502 O O . PRO A 1 194 ? 33.631 0.290 -0.630 1.00 97.75 194 PRO A O 1
ATOM 1505 N N . ASN A 1 195 ? 33.891 1.886 0.933 1.00 98.12 195 ASN A N 1
ATOM 1506 C CA . ASN A 1 195 ? 35.350 1.789 1.014 1.00 98.12 195 ASN A CA 1
ATOM 1507 C C . ASN A 1 195 ? 35.829 0.824 2.117 1.00 98.12 195 ASN A C 1
ATOM 1509 O O . ASN A 1 195 ? 37.028 0.568 2.243 1.00 98.12 195 ASN A O 1
ATOM 1513 N N . ALA A 1 196 ? 34.919 0.282 2.929 1.00 98.31 196 ALA A N 1
ATOM 1514 C CA . ALA A 1 196 ? 35.267 -0.713 3.930 1.00 98.31 196 ALA A CA 1
ATOM 1515 C C . ALA A 1 196 ? 35.583 -2.078 3.291 1.00 98.31 196 ALA A C 1
ATOM 1517 O O . ALA A 1 196 ? 35.227 -2.368 2.151 1.00 98.31 196 ALA A O 1
ATOM 1518 N N . SER A 1 197 ? 36.242 -2.961 4.045 1.00 97.94 197 SER A N 1
ATOM 1519 C CA . SER A 1 197 ? 36.632 -4.293 3.557 1.00 97.94 197 SER A CA 1
ATOM 1520 C C . SER A 1 197 ? 35.460 -5.266 3.355 1.00 97.94 197 SER A C 1
ATOM 1522 O O . SER A 1 197 ? 35.622 -6.288 2.693 1.00 97.94 197 SER A O 1
ATOM 1524 N N . ILE A 1 198 ? 34.296 -4.969 3.936 1.00 98.38 198 ILE A N 1
ATOM 1525 C CA . ILE A 1 198 ? 33.051 -5.751 3.890 1.00 98.38 198 ILE A CA 1
ATOM 1526 C C . ILE A 1 198 ? 31.847 -4.784 3.898 1.00 98.38 198 ILE A C 1
ATOM 1528 O O . ILE A 1 198 ? 32.027 -3.637 4.286 1.00 98.38 198 ILE A O 1
ATOM 1532 N N . PRO A 1 199 ? 30.622 -5.196 3.508 1.00 96.69 199 PRO A N 1
ATOM 1533 C CA . PRO A 1 199 ? 29.496 -4.266 3.288 1.00 96.69 199 PRO A CA 1
ATOM 1534 C C . PRO A 1 199 ? 28.744 -3.803 4.552 1.00 96.69 199 PRO A C 1
ATOM 1536 O O . PRO A 1 199 ? 27.792 -3.029 4.460 1.00 96.69 199 PRO A O 1
ATOM 1539 N N . THR A 1 200 ? 29.101 -4.321 5.727 1.00 97.69 200 THR A N 1
ATOM 1540 C CA . THR A 1 200 ? 28.391 -4.101 7.000 1.00 97.69 200 THR A CA 1
ATOM 1541 C C . THR A 1 200 ? 28.901 -2.962 7.899 1.00 97.69 200 THR A C 1
ATOM 1543 O O . THR A 1 200 ? 28.134 -2.566 8.774 1.00 97.69 200 THR A O 1
ATOM 1546 N N . PRO A 1 201 ? 30.146 -2.454 7.790 1.00 98.56 201 PRO A N 1
ATOM 1547 C CA . PRO A 1 201 ? 30.622 -1.334 8.592 1.00 98.56 201 PRO A CA 1
ATOM 1548 C C . PRO A 1 201 ? 29.838 -0.050 8.328 1.00 98.56 201 PRO A C 1
ATOM 1550 O O . PRO A 1 201 ? 29.417 0.231 7.206 1.00 98.56 201 PRO A O 1
ATOM 1553 N N . GLU A 1 202 ? 29.656 0.727 9.389 1.00 98.19 202 GLU A N 1
ATOM 1554 C CA . GLU A 1 202 ? 28.918 1.988 9.366 1.00 98.19 202 GLU A CA 1
ATOM 1555 C C . GLU A 1 202 ? 29.589 3.049 8.468 1.00 98.19 202 GLU A C 1
ATOM 1557 O O . GLU A 1 202 ? 30.813 3.033 8.323 1.00 98.19 202 GLU A O 1
ATOM 1562 N N . PRO A 1 203 ? 28.823 4.009 7.910 1.00 97.62 203 PRO A N 1
ATOM 1563 C CA . PRO A 1 203 ? 27.381 4.201 8.090 1.00 97.62 203 PRO A CA 1
ATOM 1564 C C . PRO A 1 203 ? 26.529 3.324 7.159 1.00 97.62 203 PRO A C 1
ATOM 1566 O O . PRO A 1 203 ? 26.637 3.405 5.931 1.00 97.62 203 PRO A O 1
ATOM 1569 N N . VAL A 1 204 ? 25.619 2.542 7.747 1.00 98.19 204 VAL A N 1
ATOM 1570 C CA . VAL A 1 204 ? 24.615 1.752 7.028 1.00 98.19 204 VAL A CA 1
ATOM 1571 C C . VAL A 1 204 ? 23.384 2.608 6.766 1.00 98.19 204 VAL A C 1
ATOM 1573 O O . VAL A 1 204 ? 22.670 3.024 7.681 1.00 98.19 204 VAL A O 1
ATOM 1576 N N . HIS A 1 205 ? 23.104 2.847 5.489 1.00 97.44 205 HIS A N 1
ATOM 1577 C CA . HIS A 1 205 ? 21.879 3.510 5.065 1.00 97.44 205 HIS A CA 1
ATOM 1578 C C . HIS A 1 205 ? 21.395 2.989 3.714 1.00 97.44 205 HIS A C 1
ATOM 1580 O O . HIS A 1 205 ? 22.072 2.230 3.021 1.00 97.44 205 HIS A O 1
ATOM 1586 N N . GLY A 1 206 ? 20.197 3.424 3.333 1.00 97.62 206 GLY A N 1
ATOM 1587 C CA . GLY A 1 206 ? 19.604 3.103 2.048 1.00 97.62 206 GLY A CA 1
ATOM 1588 C C . GLY A 1 206 ? 20.434 3.606 0.878 1.00 97.62 206 GLY A C 1
ATOM 1589 O O . GLY A 1 206 ? 20.744 4.799 0.819 1.00 97.62 206 GLY A O 1
ATOM 1590 N N . ARG A 1 207 ? 20.760 2.718 -0.061 1.00 98.31 207 ARG A N 1
ATOM 1591 C CA . ARG A 1 207 ? 21.492 3.049 -1.286 1.00 98.31 207 ARG A CA 1
ATOM 1592 C C . ARG A 1 207 ? 20.843 2.375 -2.503 1.00 98.31 207 ARG A C 1
ATOM 1594 O O . ARG A 1 207 ? 20.458 1.205 -2.403 1.00 98.31 207 ARG A O 1
ATOM 1601 N N . PRO A 1 208 ? 20.743 3.066 -3.655 1.00 97.94 208 PRO A N 1
ATOM 1602 C CA . PRO A 1 208 ? 20.436 2.417 -4.925 1.00 97.94 208 PRO A CA 1
ATOM 1603 C C . PRO A 1 208 ? 21.503 1.372 -5.276 1.00 97.94 208 PRO A C 1
ATOM 1605 O O . PRO A 1 208 ? 2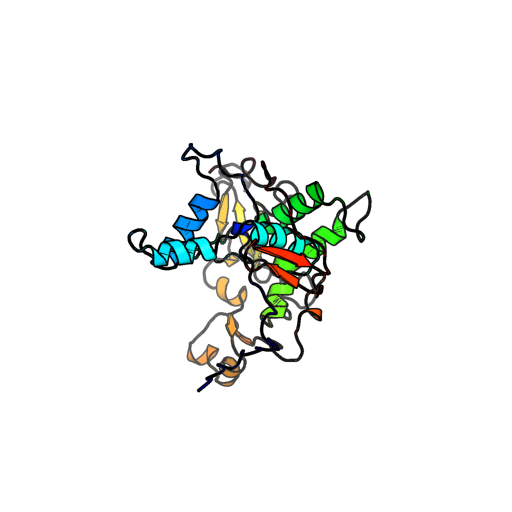2.689 1.577 -5.019 1.00 97.94 208 PRO A O 1
ATOM 1608 N N . MET A 1 209 ? 21.072 0.262 -5.864 1.00 98.25 209 MET A N 1
ATOM 1609 C CA . MET A 1 209 ? 21.916 -0.865 -6.279 1.00 98.25 209 MET A CA 1
ATOM 1610 C C . MET A 1 209 ? 21.902 -0.998 -7.807 1.00 98.25 209 MET A C 1
ATOM 1612 O O . MET A 1 209 ? 21.230 -0.229 -8.487 1.00 98.25 209 MET A O 1
ATOM 1616 N N . PHE A 1 210 ? 22.643 -1.956 -8.369 1.00 97.12 210 PHE A N 1
ATOM 1617 C CA . PHE A 1 210 ? 22.900 -2.045 -9.814 1.00 97.12 210 PHE A CA 1
ATOM 1618 C C . PHE A 1 210 ? 21.650 -2.012 -10.711 1.00 97.12 210 PHE A C 1
ATOM 1620 O O . PHE A 1 210 ? 21.708 -1.407 -11.779 1.00 97.12 210 PHE A O 1
ATOM 1627 N N . ALA A 1 211 ? 20.512 -2.579 -10.286 1.00 96.69 211 ALA A N 1
ATOM 1628 C CA . ALA A 1 211 ? 19.275 -2.521 -11.077 1.00 96.69 211 ALA A CA 1
ATOM 1629 C C . ALA A 1 211 ? 18.672 -1.103 -11.176 1.00 96.69 211 ALA A C 1
ATOM 1631 O O . ALA A 1 211 ? 17.819 -0.852 -12.019 1.00 96.69 211 ALA A O 1
ATOM 1632 N N . GLY A 1 212 ? 19.120 -0.170 -10.332 1.00 96.12 212 GLY A N 1
ATOM 1633 C CA . GLY A 1 212 ? 18.732 1.239 -10.347 1.00 96.12 212 GLY A CA 1
ATOM 1634 C C . GLY A 1 212 ? 19.575 2.121 -11.273 1.00 96.12 212 GLY A C 1
ATOM 1635 O O . GLY A 1 212 ? 19.373 3.333 -11.274 1.00 96.12 212 GLY A O 1
ATOM 1636 N N . PHE A 1 213 ? 20.515 1.556 -12.042 1.00 97.31 213 PHE A N 1
ATOM 1637 C CA . PHE A 1 213 ? 21.445 2.330 -12.867 1.00 97.31 213 PHE A CA 1
ATOM 1638 C C . PHE A 1 213 ? 21.470 1.897 -14.338 1.00 97.31 213 PHE A C 1
ATOM 1640 O O . PHE A 1 213 ? 21.388 0.716 -14.676 1.00 97.31 213 PHE A O 1
ATOM 1647 N N . GLY A 1 214 ? 21.660 2.881 -15.222 1.00 96.56 214 GLY A N 1
ATOM 1648 C CA . GLY A 1 214 ? 21.934 2.673 -16.645 1.00 96.56 214 GLY A CA 1
ATOM 1649 C C . GLY A 1 214 ? 20.897 1.804 -17.361 1.00 96.56 214 GLY A C 1
ATOM 1650 O O . GLY A 1 214 ? 19.699 1.870 -17.093 1.00 96.56 214 GLY A O 1
ATOM 1651 N N . ALA A 1 215 ? 21.376 0.965 -18.279 1.00 95.75 215 ALA A N 1
ATOM 1652 C CA . ALA A 1 215 ? 20.531 0.092 -19.091 1.00 95.75 215 ALA A CA 1
ATOM 1653 C C . ALA A 1 215 ? 19.846 -1.040 -18.296 1.00 95.75 215 ALA A C 1
ATOM 1655 O O . ALA A 1 215 ? 18.975 -1.707 -18.843 1.00 95.75 215 ALA A O 1
ATOM 1656 N N . ALA A 1 216 ? 20.200 -1.257 -17.022 1.00 95.44 216 ALA A N 1
ATOM 1657 C CA . ALA A 1 216 ? 19.568 -2.278 -16.182 1.00 95.44 216 ALA A CA 1
ATOM 1658 C C . ALA A 1 216 ? 18.173 -1.866 -15.674 1.00 95.44 216 ALA A C 1
ATOM 1660 O O . ALA A 1 216 ? 17.369 -2.726 -15.308 1.00 95.44 216 ALA A O 1
ATOM 1661 N N . VAL A 1 217 ? 17.859 -0.564 -15.681 1.00 96.19 217 VAL A N 1
ATOM 1662 C CA . VAL A 1 217 ? 16.580 -0.036 -15.175 1.00 96.19 217 VAL A CA 1
ATOM 1663 C C . VAL A 1 217 ? 15.406 -0.501 -16.035 1.00 96.19 217 VAL A C 1
ATOM 1665 O O . VAL A 1 217 ? 14.431 -1.042 -15.521 1.00 96.19 217 VAL A O 1
ATOM 1668 N N . ALA A 1 218 ? 15.501 -0.323 -17.353 1.00 95.62 218 ALA A N 1
ATOM 1669 C CA . ALA A 1 218 ? 14.410 -0.622 -18.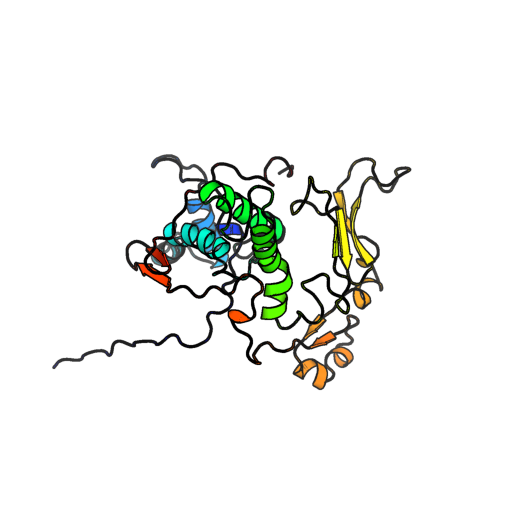275 1.00 95.62 218 ALA A CA 1
ATOM 1670 C C . ALA A 1 218 ? 13.939 -2.095 -18.233 1.00 95.62 218 ALA A C 1
ATOM 1672 O O . ALA A 1 218 ? 12.751 -2.311 -18.002 1.00 95.62 218 ALA A O 1
ATOM 1673 N N . PRO A 1 219 ? 14.810 -3.117 -18.375 1.00 93.69 219 PRO A N 1
ATOM 1674 C CA . PRO A 1 219 ? 14.382 -4.519 -18.363 1.00 93.69 219 PRO A CA 1
ATOM 1675 C C . PRO A 1 219 ? 13.944 -5.029 -16.980 1.00 93.69 219 PRO A C 1
ATOM 1677 O O . PRO A 1 219 ? 13.296 -6.069 -16.902 1.00 93.69 219 PRO A O 1
ATOM 1680 N N . SER A 1 220 ? 14.276 -4.328 -15.888 1.00 93.69 220 SER A N 1
ATOM 1681 C CA . SER A 1 220 ? 13.843 -4.689 -14.525 1.00 93.69 220 SER A CA 1
ATOM 1682 C C . SER A 1 220 ? 12.505 -4.052 -14.117 1.00 93.69 220 SER A C 1
ATOM 1684 O O . SER A 1 220 ? 11.973 -4.340 -13.037 1.00 93.69 220 SER A O 1
ATOM 1686 N N . CYS A 1 221 ? 11.936 -3.199 -14.973 1.00 96.12 221 CYS A N 1
ATOM 1687 C CA . CYS A 1 221 ? 10.704 -2.454 -14.734 1.00 96.12 221 CYS A CA 1
ATOM 1688 C C . CYS A 1 221 ? 9.616 -2.805 -15.754 1.00 96.12 221 CYS A C 1
ATOM 1690 O O . CYS A 1 221 ? 9.890 -3.348 -16.817 1.00 96.12 221 CYS A O 1
ATOM 1692 N N . LEU A 1 222 ? 8.372 -2.454 -15.426 1.00 97.38 222 LEU A N 1
ATOM 1693 C CA . LEU A 1 222 ? 7.242 -2.499 -16.350 1.00 97.38 222 LEU A CA 1
ATOM 1694 C C . LEU A 1 222 ? 6.561 -1.133 -16.366 1.00 97.38 222 LEU A C 1
ATOM 1696 O O . LEU A 1 222 ? 6.398 -0.503 -15.319 1.00 97.38 222 LEU A O 1
ATOM 1700 N N . SER A 1 223 ? 6.128 -0.706 -17.545 1.00 97.75 223 SER A N 1
ATOM 1701 C CA . SER A 1 223 ? 5.232 0.434 -17.714 1.00 97.75 223 SER A CA 1
ATOM 1702 C C . SER A 1 223 ? 3.830 -0.087 -18.009 1.00 97.75 223 SER A C 1
ATOM 1704 O O . SER A 1 223 ? 3.573 -0.654 -19.068 1.00 97.75 223 SER A O 1
ATOM 1706 N N . PHE A 1 224 ? 2.910 0.085 -17.065 1.00 98.25 224 PHE A N 1
ATOM 1707 C CA . PHE A 1 224 ? 1.521 -0.314 -17.266 1.00 98.25 224 PHE A CA 1
ATOM 1708 C C . PHE A 1 224 ? 0.780 0.743 -18.086 1.00 98.25 224 PHE A C 1
ATOM 1710 O O . PHE A 1 224 ? 0.747 1.915 -17.713 1.00 98.25 224 PHE A O 1
ATOM 1717 N N . VAL A 1 225 ? 0.194 0.331 -19.209 1.00 98.00 225 VAL A N 1
ATOM 1718 C CA . VAL A 1 225 ? -0.497 1.215 -20.162 1.00 98.00 225 VAL A CA 1
ATOM 1719 C C . VAL A 1 225 ? -1.895 0.685 -20.478 1.00 98.00 225 VAL A C 1
ATOM 1721 O O . VAL A 1 225 ? -2.258 -0.417 -20.078 1.00 98.00 225 VAL A O 1
ATOM 1724 N N . SER A 1 226 ? -2.721 1.455 -21.185 1.00 97.81 226 SER A N 1
ATOM 1725 C CA . SER A 1 226 ? -3.997 0.933 -21.686 1.00 97.81 226 SER A CA 1
ATOM 1726 C C . SER A 1 226 ? -3.774 -0.043 -22.846 1.00 97.81 226 SER A C 1
ATOM 1728 O O . SER A 1 226 ? -2.807 0.091 -23.597 1.00 97.81 226 SER A O 1
ATOM 1730 N N . GLN A 1 227 ? -4.704 -0.983 -23.047 1.00 97.19 227 GLN A N 1
ATOM 1731 C CA . GLN A 1 227 ? -4.680 -1.864 -24.223 1.00 97.19 227 GLN A CA 1
ATOM 1732 C C . GLN A 1 227 ? -4.640 -1.059 -25.531 1.00 97.19 227 GLN A C 1
ATOM 1734 O O . GLN A 1 227 ? -3.818 -1.329 -26.395 1.00 97.19 227 GLN A O 1
ATOM 1739 N N . ALA A 1 228 ? -5.426 0.019 -25.619 1.00 97.88 228 ALA A N 1
ATOM 1740 C CA . ALA A 1 228 ? -5.437 0.904 -26.781 1.00 97.88 228 ALA A CA 1
ATOM 1741 C C . ALA A 1 228 ? -4.066 1.541 -27.085 1.00 97.88 228 ALA A C 1
ATOM 1743 O O . ALA A 1 228 ? -3.749 1.778 -28.246 1.00 97.88 228 ALA A O 1
ATOM 1744 N N . ALA A 1 229 ? -3.243 1.823 -26.066 1.00 97.88 229 ALA A N 1
ATOM 1745 C CA . ALA A 1 229 ? -1.893 2.345 -26.277 1.00 97.88 229 ALA A CA 1
ATOM 1746 C C . ALA A 1 229 ? -0.960 1.289 -26.890 1.00 97.88 229 ALA A C 1
ATOM 1748 O O . ALA A 1 229 ? -0.140 1.625 -27.742 1.00 97.88 229 ALA A O 1
ATOM 1749 N N . VAL A 1 230 ? -1.103 0.025 -26.480 1.00 97.25 230 VAL A N 1
ATOM 1750 C CA . VAL A 1 230 ? -0.368 -1.102 -27.074 1.00 97.25 230 VAL A CA 1
ATOM 1751 C C . VAL A 1 230 ? -0.819 -1.324 -28.517 1.00 97.25 230 VAL A C 1
ATOM 1753 O O . VAL A 1 230 ? 0.022 -1.382 -29.407 1.00 97.25 230 VAL A O 1
ATOM 1756 N N . ASP A 1 231 ? -2.130 -1.354 -28.763 1.00 98.12 231 ASP A N 1
ATOM 1757 C CA . ASP A 1 231 ? -2.703 -1.572 -30.099 1.00 98.12 231 ASP A CA 1
ATOM 1758 C C . ASP A 1 231 ? -2.318 -0.457 -31.091 1.00 98.12 231 ASP A C 1
ATOM 1760 O O . ASP A 1 231 ? -2.186 -0.696 -32.289 1.00 98.12 231 ASP A O 1
ATOM 1764 N N . ALA A 1 232 ? -2.107 0.766 -30.594 1.00 98.06 232 ALA A N 1
ATOM 1765 C CA . ALA A 1 232 ? -1.661 1.920 -31.378 1.00 98.06 232 ALA A CA 1
ATOM 1766 C C . ALA A 1 232 ? -0.129 2.015 -31.553 1.00 98.06 232 ALA A C 1
ATOM 1768 O O . ALA A 1 232 ? 0.365 3.061 -32.000 1.00 98.06 232 ALA A O 1
ATOM 1769 N N . ASP A 1 233 ? 0.612 0.972 -31.159 1.00 97.50 233 ASP A N 1
ATOM 1770 C CA . ASP A 1 233 ? 2.079 0.889 -31.180 1.00 97.50 233 ASP A CA 1
ATOM 1771 C C . ASP A 1 233 ? 2.763 2.077 -30.470 1.00 97.50 233 ASP A C 1
ATOM 1773 O O . ASP A 1 233 ? 3.834 2.556 -30.850 1.00 97.50 233 ASP A O 1
ATOM 1777 N N . LEU A 1 234 ? 2.117 2.616 -29.428 1.00 97.56 234 LEU A N 1
ATOM 1778 C CA . LEU A 1 234 ? 2.607 3.801 -28.727 1.00 97.56 234 LEU A CA 1
ATOM 1779 C C . LEU A 1 234 ? 3.989 3.589 -28.084 1.00 97.56 234 LEU A C 1
ATOM 1781 O O . LEU A 1 234 ? 4.812 4.499 -28.199 1.00 97.56 234 LEU A O 1
ATOM 1785 N N . PRO A 1 235 ? 4.292 2.436 -27.445 1.00 96.88 235 PRO A N 1
ATOM 1786 C CA . PRO A 1 235 ? 5.605 2.218 -26.845 1.00 96.88 235 PRO A CA 1
ATOM 1787 C C . PRO A 1 235 ? 6.753 2.371 -27.843 1.00 96.88 235 PRO A C 1
ATOM 1789 O O . PRO A 1 235 ? 7.729 3.060 -27.551 1.00 96.88 235 PRO A O 1
ATOM 1792 N N . HIS A 1 236 ? 6.611 1.803 -29.040 1.00 97.44 236 HIS A N 1
ATOM 1793 C CA . HIS A 1 236 ? 7.616 1.907 -30.090 1.00 97.44 236 HIS A CA 1
ATOM 1794 C C . HIS A 1 236 ? 7.674 3.324 -30.679 1.00 97.44 236 HIS A C 1
ATOM 1796 O O . HIS A 1 236 ? 8.758 3.898 -30.782 1.00 97.44 236 HIS A O 1
ATOM 1802 N N . ARG A 1 237 ? 6.523 3.950 -30.965 1.00 98.00 237 ARG A N 1
ATOM 1803 C CA . ARG A 1 237 ? 6.455 5.333 -31.482 1.00 98.00 237 ARG A CA 1
ATOM 1804 C C . ARG A 1 237 ? 7.075 6.372 -30.545 1.00 98.00 237 ARG A C 1
ATOM 1806 O O . ARG A 1 237 ? 7.597 7.375 -31.022 1.00 98.00 237 ARG A O 1
ATOM 1813 N N . LEU A 1 238 ? 6.995 6.151 -29.233 1.00 97.56 238 LEU A N 1
ATOM 1814 C CA . LEU A 1 238 ? 7.614 7.006 -28.215 1.00 97.56 238 LEU A CA 1
ATOM 1815 C C . LEU A 1 238 ? 9.051 6.586 -27.863 1.00 97.56 238 LEU A C 1
ATOM 1817 O O . LEU A 1 238 ? 9.694 7.258 -27.059 1.00 97.56 238 LEU A O 1
ATOM 1821 N N . GLY A 1 239 ? 9.560 5.487 -28.430 1.00 97.12 239 GLY A N 1
ATOM 1822 C CA . GLY A 1 239 ? 10.894 4.965 -28.127 1.00 97.12 239 GLY A CA 1
ATOM 1823 C C . GLY A 1 239 ? 11.059 4.507 -26.674 1.00 97.12 239 GLY A C 1
ATOM 1824 O O . GLY A 1 239 ? 12.160 4.605 -26.123 1.00 97.12 239 GLY A O 1
ATOM 1825 N N . LEU A 1 240 ? 9.982 4.037 -26.030 1.00 96.69 240 LEU A N 1
ATOM 1826 C CA . LEU A 1 240 ? 10.023 3.580 -24.641 1.00 96.69 240 LEU A CA 1
ATOM 1827 C C . LEU A 1 240 ? 10.919 2.347 -24.520 1.00 96.69 240 LEU A C 1
ATOM 1829 O O . LEU A 1 240 ? 10.712 1.341 -25.191 1.00 96.69 240 LEU A O 1
ATOM 1833 N N . GLN A 1 241 ? 11.908 2.432 -23.634 1.00 96.50 241 GLN A N 1
ATOM 1834 C CA . GLN A 1 241 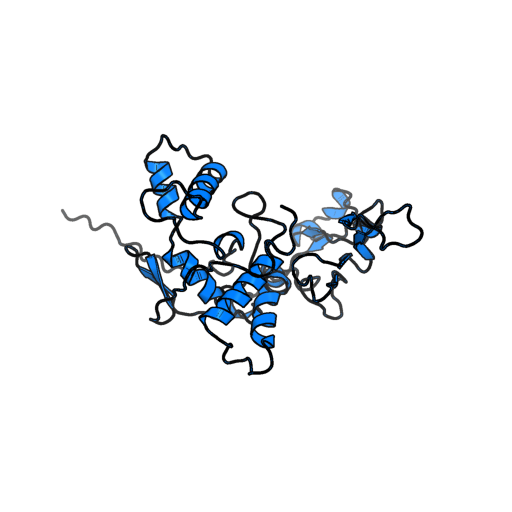? 12.842 1.332 -23.379 1.00 96.50 241 GLN A CA 1
ATOM 1835 C C . GLN A 1 241 ? 12.276 0.320 -22.375 1.00 96.50 241 GLN A C 1
ATOM 1837 O O . GLN A 1 241 ? 12.609 -0.861 -22.422 1.00 96.50 241 GLN A O 1
ATOM 1842 N N . THR A 1 242 ? 11.424 0.778 -21.455 1.00 97.06 242 THR A N 1
ATOM 1843 C CA . THR A 1 242 ? 10.771 -0.079 -20.461 1.00 97.06 242 THR A CA 1
ATOM 1844 C C . THR A 1 242 ? 9.666 -0.902 -21.128 1.00 97.06 242 THR A C 1
ATOM 1846 O O . THR A 1 242 ? 8.801 -0.314 -21.789 1.00 97.06 242 THR A O 1
ATOM 1849 N N . PRO A 1 243 ? 9.630 -2.235 -20.933 1.00 96.06 243 PRO A N 1
ATOM 1850 C CA . PRO A 1 243 ? 8.549 -3.069 -21.439 1.00 96.06 243 PRO A CA 1
ATOM 1851 C C . PRO A 1 243 ? 7.179 -2.549 -20.993 1.00 96.06 243 PRO A C 1
ATOM 1853 O O . PRO A 1 243 ? 6.925 -2.343 -19.803 1.00 96.06 243 PRO A O 1
ATOM 1856 N N . CYS A 1 244 ? 6.295 -2.326 -21.964 1.00 97.75 244 CYS A N 1
ATOM 1857 C CA . CYS A 1 244 ? 4.942 -1.849 -21.717 1.00 97.75 244 CYS A CA 1
ATOM 1858 C C . CYS A 1 244 ? 3.961 -3.019 -21.684 1.00 97.75 244 CYS A C 1
ATOM 1860 O O . CYS A 1 244 ? 3.909 -3.810 -22.624 1.00 97.75 244 CYS A O 1
ATOM 1862 N N . VAL A 1 245 ? 3.169 -3.114 -20.617 1.00 97.69 245 VAL A N 1
ATOM 1863 C CA . VAL A 1 245 ? 2.186 -4.187 -20.419 1.00 97.69 245 VAL A CA 1
ATOM 1864 C C . VAL A 1 245 ? 0.799 -3.564 -20.278 1.00 97.69 245 VAL A C 1
ATOM 1866 O O . VAL A 1 245 ? 0.644 -2.606 -19.514 1.00 97.69 245 VAL A O 1
ATOM 1869 N N . PRO A 1 246 ? -0.222 -4.060 -20.997 1.00 97.75 246 PRO A N 1
ATOM 1870 C CA . PRO A 1 246 ? -1.561 -3.516 -20.869 1.00 97.75 246 PRO A CA 1
ATOM 1871 C C . PRO A 1 246 ? -2.166 -3.878 -19.508 1.00 97.75 246 PRO A C 1
ATOM 1873 O O . PRO A 1 246 ? -2.078 -5.022 -19.059 1.00 97.75 246 PRO A O 1
ATOM 1876 N N . VAL A 1 247 ? -2.827 -2.915 -18.867 1.00 97.12 247 VAL A N 1
ATOM 1877 C CA . VAL A 1 247 ? -3.720 -3.199 -17.737 1.00 97.12 247 VAL A CA 1
ATOM 1878 C C . VAL A 1 247 ? -4.907 -4.030 -18.226 1.00 97.12 247 VAL A C 1
ATOM 1880 O O . VAL A 1 247 ? -5.470 -3.758 -19.290 1.00 97.12 247 VAL A O 1
ATOM 1883 N N . CYS A 1 248 ? -5.314 -5.035 -17.454 1.00 93.25 248 CYS A N 1
ATOM 1884 C CA . CYS A 1 248 ? -6.380 -5.959 -17.829 1.00 93.25 248 CYS A CA 1
ATOM 1885 C C . CYS A 1 248 ? -7.460 -6.065 -16.748 1.00 93.25 248 CYS A C 1
ATOM 1887 O O . CYS A 1 248 ? -7.244 -5.758 -15.587 1.00 93.25 248 CYS A O 1
ATOM 1889 N N . ASN A 1 249 ? -8.665 -6.491 -17.131 1.00 90.25 249 ASN A N 1
ATOM 1890 C CA . ASN A 1 249 ? -9.741 -6.818 -16.190 1.00 90.25 249 ASN A CA 1
ATOM 1891 C C . ASN A 1 249 ? -10.092 -5.726 -15.147 1.00 90.25 249 ASN A C 1
ATOM 1893 O O . ASN A 1 249 ? -10.494 -6.026 -14.031 1.00 90.25 249 ASN A O 1
ATOM 1897 N N . THR A 1 250 ? -10.032 -4.443 -15.505 1.00 91.88 250 THR A N 1
ATOM 1898 C CA . THR A 1 250 ? -10.441 -3.353 -14.593 1.00 91.88 250 THR A CA 1
ATOM 1899 C C . THR A 1 250 ? -11.962 -3.181 -14.497 1.00 91.88 250 THR A C 1
ATOM 1901 O O . THR A 1 250 ? -12.455 -2.413 -13.674 1.00 91.88 250 THR A O 1
ATOM 1904 N N . ARG A 1 251 ? -12.727 -3.877 -15.354 1.00 89.19 251 ARG A N 1
ATOM 1905 C CA . ARG A 1 251 ? -14.199 -3.795 -15.459 1.00 89.19 251 ARG A CA 1
ATOM 1906 C C . ARG A 1 251 ? -14.896 -5.148 -15.640 1.00 89.19 251 ARG A C 1
ATOM 1908 O O . ARG A 1 251 ? -16.117 -5.194 -15.525 1.00 89.19 251 ARG A O 1
ATOM 1915 N N . GLY A 1 252 ? -14.158 -6.224 -15.939 1.00 80.69 252 GLY A N 1
ATOM 1916 C CA . GLY A 1 252 ? -14.671 -7.522 -16.412 1.00 80.69 252 GLY A CA 1
ATOM 1917 C C . GLY A 1 252 ? -15.346 -8.388 -15.343 1.00 80.69 252 GLY A C 1
ATOM 1918 O O . GLY A 1 252 ? -15.189 -9.603 -15.346 1.00 80.69 252 GLY A O 1
ATOM 1919 N N . GLY A 1 253 ? -16.073 -7.770 -14.411 1.00 77.81 253 GLY A N 1
ATOM 1920 C CA . GLY A 1 253 ? -16.676 -8.435 -13.255 1.00 77.81 253 GLY A CA 1
ATOM 1921 C C . GLY A 1 253 ? -15.867 -8.302 -11.964 1.00 77.81 253 GLY A C 1
ATOM 1922 O O . GLY A 1 253 ? -16.251 -8.892 -10.955 1.00 77.81 253 GLY A O 1
ATOM 1923 N N . ILE A 1 254 ? -14.782 -7.514 -11.955 1.00 89.44 254 ILE A N 1
ATOM 1924 C CA . ILE A 1 254 ? -14.102 -7.177 -10.701 1.00 89.44 254 ILE A CA 1
ATOM 1925 C C . ILE A 1 254 ? -15.015 -6.335 -9.804 1.00 89.44 254 ILE A C 1
ATOM 1927 O O . ILE A 1 254 ? -15.717 -5.426 -10.249 1.00 89.44 254 ILE A O 1
ATOM 1931 N N . GLY A 1 255 ? -14.996 -6.651 -8.516 1.00 90.25 255 GLY A N 1
ATOM 1932 C CA . GLY A 1 255 ? -15.764 -5.966 -7.487 1.00 90.25 255 GLY A CA 1
ATOM 1933 C C . GLY A 1 255 ? -15.218 -6.311 -6.109 1.00 90.25 255 GLY A C 1
ATOM 1934 O O . GLY A 1 255 ? -14.178 -6.961 -5.992 1.00 90.25 255 GLY A O 1
ATOM 1935 N N . LYS A 1 256 ? -15.931 -5.922 -5.049 1.00 94.88 256 LYS A N 1
ATOM 1936 C CA . LYS A 1 256 ? -15.481 -6.146 -3.667 1.00 94.88 256 LYS A CA 1
ATOM 1937 C C . LYS A 1 256 ? -15.145 -7.613 -3.361 1.00 94.88 256 LYS A C 1
ATOM 1939 O O . LYS A 1 256 ? -14.176 -7.882 -2.662 1.00 94.88 256 LYS A O 1
ATOM 1944 N N . ALA A 1 257 ? -15.882 -8.557 -3.946 1.00 95.44 257 ALA A N 1
ATOM 1945 C CA . ALA A 1 257 ? -15.642 -9.992 -3.788 1.00 95.44 257 ALA A CA 1
ATOM 1946 C C . ALA A 1 257 ? -14.292 -10.477 -4.362 1.00 95.44 257 ALA A C 1
ATOM 1948 O O . ALA A 1 257 ? -13.815 -11.539 -3.972 1.00 95.44 257 ALA A O 1
ATOM 1949 N N . ALA A 1 258 ? -13.657 -9.713 -5.259 1.00 95.25 258 ALA A N 1
ATOM 1950 C CA . ALA A 1 258 ? -12.339 -10.044 -5.801 1.00 95.25 258 ALA A CA 1
ATOM 1951 C C . ALA A 1 258 ? -11.190 -9.703 -4.831 1.00 95.25 258 ALA A C 1
ATOM 1953 O O . ALA A 1 258 ? -10.091 -10.243 -4.968 1.00 95.25 258 ALA A O 1
ATOM 1954 N N . MET A 1 259 ? -11.431 -8.829 -3.846 1.00 96.94 259 MET A N 1
ATOM 1955 C CA . MET A 1 259 ? -10.415 -8.364 -2.901 1.00 96.94 259 MET A CA 1
ATOM 1956 C C . MET A 1 259 ? -10.029 -9.478 -1.926 1.00 96.94 259 MET A C 1
ATOM 1958 O O . MET A 1 259 ? -10.843 -9.955 -1.137 1.00 96.94 259 MET A O 1
ATOM 1962 N N . LYS A 1 260 ? -8.765 -9.894 -1.930 1.00 97.94 260 LYS A N 1
ATOM 1963 C CA . LYS A 1 260 ? -8.281 -10.993 -1.090 1.00 97.94 260 LYS A CA 1
ATOM 1964 C C . LYS A 1 260 ? -8.386 -10.619 0.386 1.00 97.94 260 LYS A C 1
ATOM 1966 O O . LYS A 1 260 ? -7.871 -9.583 0.811 1.00 97.94 260 LYS A O 1
ATOM 1971 N N . LEU A 1 261 ? -9.067 -11.481 1.152 1.00 98.12 261 LEU A N 1
ATOM 1972 C CA . LEU A 1 261 ? -9.274 -11.384 2.608 1.00 98.12 261 LEU A CA 1
ATOM 1973 C C . LEU A 1 261 ? -9.954 -10.089 3.088 1.00 98.12 261 LEU A C 1
ATOM 1975 O O . LEU A 1 261 ? -9.930 -9.786 4.278 1.00 98.12 261 LEU A O 1
ATOM 1979 N N . ASN A 1 262 ? -10.541 -9.322 2.165 1.00 98.00 262 ASN A N 1
ATOM 1980 C CA . ASN A 1 262 ? -11.108 -8.001 2.416 1.00 98.00 262 ASN A CA 1
ATOM 1981 C C . ASN A 1 262 ? -12.377 -7.791 1.579 1.00 98.00 262 ASN A C 1
ATOM 1983 O O . ASN A 1 262 ? -12.483 -6.831 0.813 1.00 98.00 262 ASN A O 1
ATOM 1987 N N . THR A 1 263 ? -13.308 -8.736 1.684 1.00 97.31 263 THR A N 1
ATOM 1988 C CA . THR A 1 263 ? -14.528 -8.810 0.869 1.00 97.31 263 THR A CA 1
ATOM 1989 C C . THR A 1 263 ? -15.778 -8.310 1.590 1.00 97.31 263 THR A C 1
ATOM 1991 O O . THR A 1 263 ? -16.850 -8.317 0.990 1.00 97.31 263 THR A O 1
ATOM 1994 N N . ALA A 1 264 ? -15.677 -7.881 2.852 1.00 96.62 264 ALA A N 1
ATOM 1995 C CA . ALA A 1 264 ? -16.848 -7.581 3.669 1.00 96.62 264 ALA A CA 1
ATOM 1996 C C . ALA A 1 264 ? -17.662 -6.408 3.092 1.00 96.62 264 ALA A C 1
ATOM 1998 O O . ALA A 1 264 ? -17.107 -5.374 2.707 1.00 96.62 264 ALA A O 1
ATOM 1999 N N . THR A 1 265 ? -18.984 -6.565 3.047 1.00 97.12 265 THR A N 1
ATOM 2000 C CA . THR A 1 265 ? -19.946 -5.547 2.589 1.00 97.12 265 THR A CA 1
ATOM 2001 C C . THR A 1 265 ? -21.017 -5.305 3.658 1.00 97.12 265 THR A C 1
ATOM 2003 O O . THR A 1 265 ? -22.181 -5.635 3.420 1.00 97.12 265 THR A O 1
ATOM 2006 N N . PRO A 1 266 ? -20.639 -4.801 4.849 1.00 96.75 266 PRO A N 1
ATOM 2007 C CA . PRO A 1 266 ? -21.607 -4.491 5.897 1.00 96.75 266 PRO A CA 1
ATOM 2008 C C . PRO A 1 266 ? -22.539 -3.351 5.471 1.00 96.75 266 PRO A C 1
ATOM 2010 O O . PRO A 1 266 ? -22.184 -2.518 4.630 1.00 96.75 266 PRO A O 1
ATOM 2013 N N . SER A 1 267 ? -23.719 -3.279 6.082 1.00 97.19 267 SER A N 1
ATOM 2014 C CA . SER A 1 267 ? -24.603 -2.124 5.940 1.00 97.19 267 SER A CA 1
ATOM 2015 C C . SER A 1 267 ? -24.042 -0.954 6.745 1.00 97.19 267 SER A C 1
ATOM 2017 O O . SER A 1 267 ? -24.156 -0.941 7.971 1.00 97.19 267 SER A O 1
ATOM 2019 N N . ILE A 1 268 ? -23.453 0.026 6.057 1.00 96.12 268 ILE A N 1
ATOM 2020 C CA . ILE A 1 268 ? -22.888 1.229 6.678 1.00 96.12 268 ILE A CA 1
ATOM 2021 C C . ILE A 1 268 ? -23.950 2.318 6.830 1.00 96.12 268 ILE A C 1
ATOM 2023 O O . ILE A 1 268 ? -24.667 2.638 5.881 1.00 96.12 268 ILE A O 1
ATOM 2027 N N . GLN A 1 269 ? -24.012 2.919 8.015 1.00 96.69 269 GLN A N 1
ATOM 2028 C CA . GLN A 1 269 ? -24.780 4.129 8.298 1.00 96.69 269 GLN A CA 1
ATOM 2029 C C . GLN A 1 269 ? -23.864 5.161 8.953 1.00 96.69 269 GLN A C 1
ATOM 2031 O O . GLN A 1 269 ? -23.029 4.805 9.780 1.00 96.69 269 GLN A O 1
ATOM 2036 N N . VAL A 1 270 ? -24.012 6.429 8.575 1.00 95.50 270 VAL A N 1
ATOM 2037 C CA . VAL A 1 270 ? -23.291 7.552 9.184 1.00 95.50 270 VAL A CA 1
ATOM 2038 C C . VAL A 1 270 ? -24.323 8.572 9.626 1.00 95.50 270 VAL A C 1
ATOM 2040 O O . VAL A 1 270 ? -25.124 9.020 8.802 1.00 95.50 270 VAL A O 1
ATOM 2043 N N . ASP A 1 271 ? -24.318 8.923 10.907 1.00 93.62 271 ASP A N 1
ATOM 2044 C CA . ASP A 1 271 ? -25.196 9.969 11.416 1.00 93.62 271 ASP A CA 1
ATOM 2045 C C . ASP A 1 271 ? -24.748 11.342 10.867 1.00 93.62 271 ASP A C 1
ATOM 2047 O O . ASP A 1 271 ? -23.569 11.695 10.979 1.00 93.62 271 ASP A O 1
ATOM 2051 N N . PRO A 1 272 ? -25.644 12.129 10.247 1.00 91.69 272 PRO A N 1
ATOM 2052 C CA . PRO A 1 272 ? -25.274 13.392 9.610 1.00 91.69 272 PRO A CA 1
ATOM 2053 C C . PRO A 1 272 ? -24.955 14.521 10.601 1.00 91.69 272 PRO A C 1
ATOM 2055 O O . PRO A 1 272 ? -24.424 15.545 10.178 1.00 91.69 272 PRO A O 1
ATOM 2058 N N . GLN A 1 273 ? -25.299 14.368 11.882 1.00 88.44 273 GLN A N 1
ATOM 2059 C CA . GLN A 1 273 ? -25.086 15.366 12.931 1.00 88.44 273 GLN A CA 1
ATOM 2060 C C . GLN A 1 273 ? -23.929 14.974 13.853 1.00 88.44 273 GLN A C 1
ATOM 2062 O O . GLN A 1 273 ? -23.081 15.811 14.157 1.00 88.44 273 GLN A O 1
ATOM 2067 N N . THR A 1 274 ? -23.879 13.713 14.294 1.00 89.31 274 THR A N 1
ATOM 2068 C CA . THR A 1 274 ? -22.860 13.229 15.243 1.00 89.31 274 THR A CA 1
ATOM 2069 C C . THR A 1 274 ? -21.629 12.645 14.548 1.00 89.31 274 THR A C 1
ATOM 2071 O O . THR A 1 274 ? -20.566 12.546 15.163 1.00 89.31 274 THR A O 1
ATOM 2074 N N . TYR A 1 275 ? -21.743 12.278 13.265 1.00 89.19 275 TYR A N 1
ATOM 2075 C CA . TYR A 1 275 ? -20.722 11.561 12.488 1.00 89.19 275 TYR A CA 1
ATOM 2076 C C . TYR A 1 275 ? -20.331 10.195 13.064 1.00 89.19 275 TYR A C 1
ATOM 2078 O O . TYR A 1 275 ? -19.269 9.656 12.734 1.00 89.19 275 TYR A O 1
ATOM 2086 N N . GLU A 1 276 ? -21.187 9.627 13.911 1.00 93.19 276 GLU A N 1
ATOM 2087 C CA . GLU A 1 276 ? -21.073 8.247 14.362 1.00 93.19 276 GLU A CA 1
ATOM 2088 C C . GLU A 1 276 ? -21.309 7.300 13.188 1.00 93.19 276 GLU A C 1
ATOM 2090 O O . GLU A 1 276 ? -22.221 7.490 12.380 1.00 93.19 276 GLU A O 1
ATOM 2095 N N . VAL A 1 277 ? -20.464 6.277 13.085 1.00 93.94 277 VAL A N 1
ATOM 2096 C CA . VAL A 1 277 ? -20.519 5.298 12.000 1.00 93.94 277 VAL A CA 1
ATOM 2097 C C . VAL A 1 277 ? -20.963 3.965 12.565 1.00 93.94 277 VAL A C 1
ATOM 2099 O O . VAL A 1 277 ? -20.376 3.472 13.523 1.00 93.94 277 VAL A O 1
ATOM 2102 N N . PHE A 1 278 ? -21.954 3.350 11.936 1.00 96.88 278 PHE A N 1
ATOM 2103 C CA . PHE A 1 278 ? -22.460 2.036 12.298 1.00 96.88 278 PHE A CA 1
ATOM 2104 C C . PHE A 1 278 ? -22.231 1.053 11.150 1.00 96.88 278 PHE A C 1
ATOM 2106 O O . PHE A 1 278 ? -22.472 1.393 9.991 1.00 96.88 278 PHE A O 1
ATOM 2113 N N . ALA A 1 279 ? -21.815 -0.173 11.466 1.00 96.19 279 ALA A N 1
ATOM 2114 C CA . ALA A 1 279 ? -21.895 -1.315 10.556 1.00 96.19 279 ALA A CA 1
ATOM 2115 C C . ALA A 1 279 ? -22.846 -2.352 11.139 1.00 96.19 279 ALA A C 1
ATOM 2117 O O . ALA A 1 279 ? -22.672 -2.780 12.278 1.00 96.19 279 ALA A O 1
ATOM 2118 N N . ASP A 1 280 ? -23.860 -2.731 10.362 1.00 96.50 280 ASP A N 1
ATOM 2119 C CA . ASP A 1 280 ? -24.863 -3.726 10.761 1.00 96.50 280 ASP A CA 1
ATOM 2120 C C . ASP A 1 280 ? -25.508 -3.397 12.126 1.00 96.50 280 ASP A C 1
ATOM 2122 O O . ASP A 1 280 ? -25.765 -4.265 12.958 1.00 96.50 280 ASP A O 1
ATOM 2126 N N . GLY A 1 281 ? -25.744 -2.100 12.364 1.00 95.88 281 GLY A N 1
ATOM 2127 C CA . GLY A 1 281 ? -26.326 -1.570 13.601 1.00 95.88 281 GLY A CA 1
ATOM 2128 C C . GLY A 1 281 ? -25.353 -1.432 14.778 1.00 95.88 281 GLY A C 1
ATOM 2129 O O . GLY A 1 281 ? -25.760 -0.956 15.834 1.00 95.88 281 GLY A O 1
ATOM 2130 N N . GLN A 1 282 ? -24.079 -1.805 14.625 1.00 96.44 282 GLN A N 1
ATOM 2131 C CA . GLN A 1 282 ? -23.061 -1.673 15.671 1.00 96.44 282 GLN A CA 1
ATOM 2132 C C . GLN A 1 282 ? -22.201 -0.429 15.460 1.00 96.44 282 GLN A C 1
ATOM 2134 O O . GLN A 1 282 ? -21.645 -0.242 14.378 1.00 96.44 282 GLN A O 1
ATOM 2139 N N . LEU A 1 283 ? -22.060 0.393 16.504 1.00 96.81 283 LEU A N 1
ATOM 2140 C CA . LEU A 1 283 ? -21.192 1.571 16.490 1.00 96.81 283 LEU A CA 1
ATOM 2141 C C . LEU A 1 283 ? -19.730 1.155 16.278 1.00 96.81 283 LEU A C 1
ATOM 2143 O O . LEU A 1 283 ? -19.178 0.353 17.034 1.00 96.81 283 LEU A O 1
ATOM 2147 N N . LEU A 1 284 ? -19.092 1.739 15.270 1.00 95.06 284 LEU A N 1
ATOM 2148 C CA . LEU A 1 284 ? -17.679 1.568 14.971 1.00 95.06 284 LEU A CA 1
ATOM 2149 C C . LEU A 1 284 ? -16.894 2.705 15.602 1.00 95.06 284 LEU A C 1
ATOM 2151 O O . LEU A 1 284 ? -16.835 3.818 15.085 1.00 95.06 284 LEU A O 1
ATOM 2155 N N . THR A 1 285 ? -16.275 2.407 16.734 1.00 93.38 285 THR A N 1
ATOM 2156 C CA . THR A 1 285 ? -15.424 3.353 17.443 1.00 93.38 285 THR A CA 1
ATOM 2157 C C . THR A 1 285 ? -14.220 2.641 18.038 1.00 93.38 285 THR A C 1
ATOM 2159 O O . THR A 1 285 ? -14.232 1.426 18.256 1.00 93.38 285 THR A O 1
ATOM 2162 N N . CYS A 1 286 ? -13.159 3.401 18.269 1.00 88.38 286 CYS A N 1
ATOM 2163 C CA . CYS A 1 286 ? -11.962 2.937 18.935 1.00 88.38 286 CYS A CA 1
ATOM 2164 C C . CYS A 1 286 ? -11.166 4.123 19.490 1.00 88.38 286 CYS A C 1
ATOM 2166 O O . CYS A 1 286 ? -11.170 5.217 18.923 1.00 88.38 286 CYS A O 1
ATOM 2168 N N . GLU A 1 287 ? -10.445 3.894 20.585 1.00 90.19 287 GLU A N 1
ATOM 2169 C CA . GLU A 1 287 ? -9.644 4.946 21.209 1.00 90.19 287 GLU A CA 1
ATOM 2170 C C . GLU A 1 287 ? -8.381 5.256 20.387 1.00 90.19 287 GLU A C 1
ATOM 2172 O O . GLU A 1 287 ? -7.792 4.355 19.770 1.00 90.19 287 GLU A O 1
ATOM 2177 N N . PRO A 1 288 ? -7.898 6.509 20.384 1.00 86.31 288 PRO A N 1
ATOM 2178 C CA . PRO A 1 288 ? -6.620 6.842 19.774 1.00 86.31 288 PRO A CA 1
ATOM 2179 C C . PRO A 1 288 ? -5.464 6.164 20.526 1.00 86.31 288 PRO A C 1
ATOM 2181 O O . PRO A 1 288 ? -5.439 6.096 21.754 1.00 86.31 288 PRO A O 1
ATOM 2184 N N . ALA A 1 289 ? -4.462 5.682 19.789 1.00 85.31 289 ALA A N 1
ATOM 2185 C CA . ALA A 1 289 ? -3.263 5.113 20.398 1.00 85.31 289 ALA A CA 1
ATOM 2186 C C . ALA A 1 289 ? -2.360 6.218 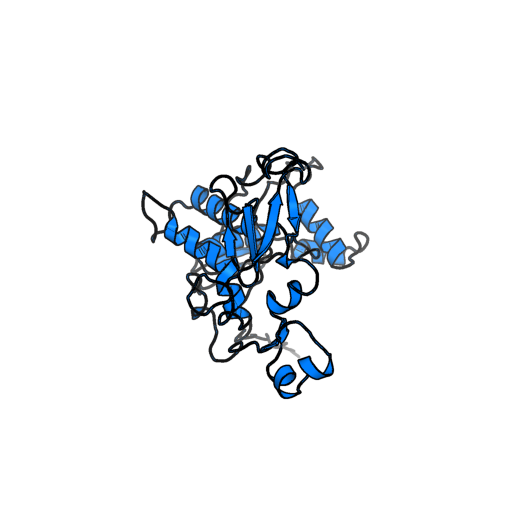20.979 1.00 85.31 289 ALA A C 1
ATOM 2188 O O . ALA A 1 289 ? -2.059 7.207 20.301 1.00 85.31 289 ALA A O 1
ATOM 2189 N N . GLN A 1 290 ? -1.890 6.021 22.215 1.00 86.94 290 GLN A N 1
ATOM 2190 C CA . GLN A 1 290 ? -0.941 6.925 22.885 1.00 86.94 290 GLN A CA 1
ATOM 2191 C C . GLN A 1 290 ? 0.505 6.713 22.410 1.00 86.94 290 GLN A C 1
ATOM 2193 O O . GLN A 1 290 ? 1.280 7.661 22.325 1.00 86.94 290 GLN A O 1
ATOM 2198 N N . ALA A 1 291 ? 0.853 5.474 22.057 1.00 88.81 291 ALA A N 1
ATOM 2199 C CA . ALA A 1 291 ? 2.143 5.086 21.503 1.00 88.81 291 ALA A CA 1
ATOM 2200 C C . ALA A 1 291 ? 1.939 4.033 20.408 1.00 88.81 291 ALA A C 1
ATOM 2202 O O . ALA A 1 291 ? 0.960 3.285 20.431 1.00 88.81 291 ALA A O 1
ATOM 2203 N N . LEU A 1 292 ? 2.869 3.972 19.456 1.00 91.25 292 LEU A N 1
ATOM 2204 C CA . LEU A 1 292 ? 2.848 3.002 18.364 1.00 91.25 292 LEU A CA 1
ATOM 2205 C C . LEU A 1 292 ? 4.164 2.217 18.321 1.00 91.25 292 LEU A C 1
ATOM 2207 O O . LEU A 1 292 ? 5.232 2.792 18.562 1.00 91.25 292 LEU A O 1
ATOM 2211 N N . PRO A 1 293 ? 4.128 0.920 17.958 1.00 95.38 293 PRO A N 1
ATOM 2212 C CA . PRO A 1 293 ? 5.332 0.234 17.516 1.00 95.38 293 PRO A CA 1
ATOM 2213 C C . PRO A 1 293 ? 5.826 0.867 16.209 1.00 95.38 293 PRO A C 1
ATOM 2215 O O . PRO A 1 293 ? 5.136 1.681 15.595 1.00 95.38 293 PRO A O 1
ATOM 2218 N N . MET A 1 294 ? 7.014 0.466 15.746 1.00 96.19 294 MET A N 1
ATOM 2219 C CA . MET A 1 294 ? 7.506 0.881 14.422 1.00 96.19 294 MET A CA 1
ATOM 2220 C C . MET A 1 294 ? 7.618 2.414 14.262 1.00 96.19 294 MET A C 1
ATOM 2222 O O . MET A 1 294 ? 7.441 2.940 13.171 1.00 96.19 294 MET A O 1
ATOM 2226 N N . ALA A 1 295 ? 7.877 3.128 15.363 1.00 95.62 295 ALA A N 1
ATOM 2227 C CA . ALA A 1 295 ? 7.959 4.590 15.428 1.00 95.62 295 ALA A CA 1
ATOM 2228 C C . ALA A 1 295 ? 9.338 5.035 15.966 1.00 95.62 295 ALA A C 1
ATOM 2230 O O . ALA A 1 295 ? 10.361 4.578 15.460 1.00 95.62 295 ALA A O 1
ATOM 2231 N N . GLN A 1 296 ? 9.381 5.859 17.021 1.00 95.62 296 GLN A N 1
ATOM 2232 C CA . GLN A 1 296 ? 10.582 6.506 17.590 1.00 95.62 296 GLN A CA 1
ATOM 2233 C C . GLN A 1 296 ? 11.789 5.583 17.844 1.00 95.62 296 GLN A C 1
ATOM 2235 O O . GLN A 1 296 ? 12.924 6.036 17.842 1.00 95.62 296 GLN A O 1
ATOM 2240 N N . ARG A 1 297 ? 11.577 4.274 18.037 1.00 97.25 297 ARG A N 1
ATOM 2241 C CA . ARG A 1 297 ? 12.670 3.297 18.188 1.00 97.25 297 ARG A CA 1
ATOM 2242 C C . ARG A 1 297 ? 13.537 3.151 16.926 1.00 97.25 297 ARG A C 1
ATOM 2244 O O . ARG A 1 297 ? 14.688 2.746 17.039 1.00 97.25 297 ARG A O 1
ATOM 2251 N N . TYR A 1 298 ? 12.984 3.407 15.740 1.00 97.25 298 TYR A N 1
ATOM 2252 C CA . TYR A 1 298 ? 13.599 3.048 14.455 1.00 97.25 298 TYR A CA 1
ATOM 2253 C C . TYR A 1 298 ? 14.064 4.237 13.618 1.00 97.25 298 TYR A C 1
ATOM 2255 O O . TYR A 1 298 ? 14.870 4.055 12.697 1.00 97.25 298 TYR A O 1
ATOM 2263 N N . PHE A 1 299 ? 13.538 5.427 13.889 1.00 95.81 299 PHE A N 1
ATOM 2264 C CA . PHE A 1 299 ? 13.778 6.627 13.098 1.00 95.81 299 PHE A CA 1
ATOM 2265 C C . PHE A 1 299 ? 14.573 7.636 13.919 1.00 95.81 299 PHE A C 1
ATOM 2267 O O . PHE A 1 299 ? 14.292 7.841 15.094 1.00 95.81 299 PHE A O 1
ATOM 2274 N N . LEU A 1 300 ? 15.602 8.212 13.294 1.00 95.88 300 LEU A N 1
ATOM 2275 C CA . LEU A 1 300 ? 16.461 9.213 13.927 1.00 95.88 300 LEU A CA 1
ATOM 2276 C C . LEU A 1 300 ? 15.735 10.557 14.099 1.00 95.88 300 LEU A C 1
ATOM 2278 O O . LEU A 1 300 ? 16.052 11.299 15.023 1.00 95.88 300 LEU A O 1
ATOM 2282 N N . LEU A 1 301 ? 14.787 10.838 13.198 1.00 89.00 301 LEU A N 1
ATOM 2283 C CA . LEU A 1 301 ? 13.927 12.019 13.151 1.00 89.00 301 LEU A CA 1
ATOM 2284 C C . LEU A 1 301 ? 12.465 11.578 13.071 1.00 89.00 301 LEU A C 1
ATOM 2286 O O . LEU A 1 301 ? 12.217 10.553 12.390 1.00 89.00 301 LEU A O 1
#

Radius of gyration: 22.65 Å; chains: 1; bounding box: 86×53×59 Å

pLDDT: mean 85.54, std 22.27, range [21.66, 98.75]

Sequence (301 aa):
VDLEMPVCRARVRTLQWVEWVVAAMTCWAPEPPAGHHGWGQGVVRLDMLMVCHHLDRGIPEDVAFTESRIRRGTIAAEDVLHDLGAFSIIASDSQAMGRVGEVVTRTFQTAHKMKVQRGALPEDNDRNDNHRIRRYIAKVTINPAIAHGIDSQVGSVEVGKLADLCLWKPGFFAVKPELVLKGGAIVWAQMGDPNASIPTPEPVHGRPMFAGFGAAVAPSCLSFVSQAAVDADLPHRLGLQTPCVPVCNTRGGIGKAAMKLNTATPSIQVDPQTYEVFADGQLLTCEPAQALPMAQRYFLL

Foldseek 3Di:
DDDDDDDPPPPPDDDDFADAAALAQQAFDDDDPPPDPDDDVVVVQLVLQCVLVVHDPVDVVSSVVSVLPNAQQVSQLVLVLLQVLQHQAYAACPPRRGDHLCRLVSLVLSLVQCCVFPNADPPDDPPDNVLSVQSSLLRYFQQVCLLFQNNQATRDDDPNHFPFDFADDPVCPSQDTAFTAFRRHTQKGQFADPPDPDTPHDPTDIDTDPCVDDLNVQASDEAEDAPVCVVVVVCVVVVPSHHYDYRDDNPVPDGLCVRPSRNDDFDWDADPPNRFIDGVNHTRGDDHDHDTPSPPVRDPD